Protein AF-A0A0S6WVY6-F1 (afdb_monomer_lite)

pLDDT: mean 77.64, std 22.31, range [25.3, 97.0]

Radius of gyration: 33.64 Å; chains: 1; bounding box: 59×68×120 Å

Sequence (216 aa):
MHFLDQAKIYIRSGAGGPGAVSFRREKYIQYGGPDGGNGGKGGDVVFEAVAGLNTLIDFRYTQHFKAKRGGHGMGKNRNGAAADDLVIKVPVGTQVISDEDGETVLLDLVEAGQREVLIEGGMGGRGNASYKTSTNRAPRQHQPGIPYEEMWVWLRLKLLADVGLVGLPNAGKSTFINKLSNAKAKVGAYAFTTCVRSWAWSTTRAASSCWPTSRA

Secondary structure (DSSP, 8-state):
-----EEEEEEEPPPPPPPP--B--BTTBSSPPB-PPPPPPPPPEEEEEETT----THHHH--EEEPPPPPPPBTTTBPPPPPPPEEEEEETTEEEEETTTS--EEEEE-STT-EEEEEPPPPPPPPGGGG--SS-SS----PPPPPPPEEEEEEEE----S------TTSSHHHHHHHH-SS--------------PPP----------------

Foldseek 3Di:
DDADQKAKAKEKWAWWAWWAFDFDDDPPDPGGFTFIAWWAWTAFEKEAAAQVDDGPVVCVVPRYYYTHYTAHTDGNRRYTYHGHHHYHYDHAQKWKAFPPVRPHTQDGRHDHGDMDTSFTTWHIKGYQNVVDDPVRRRGRDIGGTHGMDMGMIMIGHPDPVVDDDDDDVPPCPVVVCVVVDPDPDDDDPDDPPDDDDDD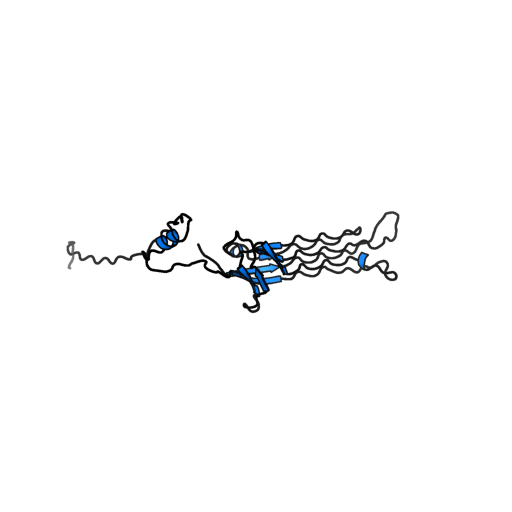DDDDDDDDDDDDDDDDD

Structure (mmCIF, N/CA/C/O backbone):
data_AF-A0A0S6WVY6-F1
#
_entry.id   AF-A0A0S6WVY6-F1
#
loop_
_atom_site.group_PDB
_atom_site.id
_atom_site.type_symbol
_atom_site.label_atom_id
_atom_site.label_alt_id
_atom_site.label_comp_id
_atom_site.label_asym_id
_atom_site.label_entity_id
_atom_site.label_seq_id
_atom_site.pdbx_PDB_ins_code
_atom_site.Cartn_x
_atom_site.Cartn_y
_atom_site.Cartn_z
_atom_site.occupancy
_atom_site.B_iso_or_equiv
_atom_site.auth_seq_id
_atom_site.auth_comp_id
_atom_site.auth_asym_id
_atom_site.auth_atom_id
_atom_site.pdbx_PDB_model_num
ATOM 1 N N . MET A 1 1 ? -15.313 -11.114 27.711 1.00 39.50 1 MET A N 1
ATOM 2 C CA . MET A 1 1 ? -15.145 -10.097 26.653 1.00 39.50 1 MET A CA 1
ATOM 3 C C . MET A 1 1 ? -13.987 -9.205 27.073 1.00 39.50 1 MET A C 1
ATOM 5 O O . MET A 1 1 ? -14.111 -8.544 28.094 1.00 39.50 1 MET A O 1
ATOM 9 N N . HIS A 1 2 ? -12.837 -9.271 26.404 1.00 42.00 2 HIS A N 1
ATOM 10 C CA . HIS A 1 2 ? -11.760 -8.300 26.625 1.00 42.00 2 HIS A CA 1
ATOM 11 C C . HIS A 1 2 ? -11.963 -7.174 25.615 1.00 42.00 2 HIS A C 1
ATOM 13 O O . HIS A 1 2 ? -11.761 -7.384 24.423 1.00 42.00 2 HIS A O 1
ATOM 19 N N . PHE A 1 3 ? -12.440 -6.025 26.094 1.00 53.59 3 PHE A N 1
ATOM 20 C CA . PHE A 1 3 ? -12.350 -4.773 25.352 1.00 53.59 3 PHE A CA 1
ATOM 21 C C . PHE A 1 3 ? -10.867 -4.410 25.318 1.00 53.59 3 PHE A C 1
ATOM 23 O O . PHE A 1 3 ? -10.231 -4.297 26.367 1.00 53.59 3 PHE A O 1
ATOM 30 N N . LEU A 1 4 ? -10.296 -4.407 24.118 1.00 61.16 4 LEU A N 1
ATOM 31 C CA . LEU A 1 4 ? -8.916 -4.017 23.897 1.00 61.16 4 LEU A CA 1
ATOM 32 C C . LEU A 1 4 ? -8.958 -2.757 23.046 1.00 61.16 4 LEU A C 1
ATOM 34 O O . LEU A 1 4 ? -9.352 -2.796 21.879 1.00 61.16 4 LEU A O 1
ATOM 38 N N . ASP A 1 5 ? -8.573 -1.655 23.669 1.00 71.75 5 ASP A N 1
ATOM 39 C CA . ASP A 1 5 ? -8.777 -0.314 23.117 1.00 71.75 5 ASP A CA 1
ATOM 40 C C . ASP A 1 5 ? -7.514 0.193 22.420 1.00 71.75 5 ASP A C 1
ATOM 42 O O . ASP A 1 5 ? -7.520 1.239 21.772 1.00 71.75 5 ASP A O 1
ATOM 46 N N . GLN A 1 6 ? -6.423 -0.565 22.565 1.00 82.44 6 GLN A N 1
ATOM 47 C CA . GLN A 1 6 ? -5.113 -0.282 22.009 1.00 82.44 6 GLN A CA 1
ATOM 48 C C . GLN A 1 6 ? -4.539 -1.529 21.342 1.00 82.44 6 GLN A C 1
ATOM 50 O O . GLN A 1 6 ? -4.524 -2.611 21.934 1.00 82.44 6 GLN A O 1
ATOM 55 N N . ALA A 1 7 ? -4.037 -1.370 20.121 1.00 86.69 7 ALA A N 1
ATOM 56 C CA . ALA A 1 7 ? -3.356 -2.425 19.386 1.00 86.69 7 ALA A CA 1
ATOM 57 C C . ALA A 1 7 ? -2.140 -1.859 18.651 1.00 86.69 7 ALA A C 1
ATOM 59 O O . ALA A 1 7 ? -2.241 -0.844 17.968 1.00 86.69 7 ALA A O 1
ATOM 60 N N . LYS A 1 8 ? -0.998 -2.538 18.768 1.00 89.81 8 LYS A N 1
ATOM 61 C CA . LYS A 1 8 ? 0.204 -2.230 17.992 1.00 89.81 8 LYS A CA 1
ATOM 62 C C . LYS A 1 8 ? 0.219 -3.082 16.730 1.00 89.81 8 LYS A C 1
ATOM 64 O O . LYS A 1 8 ? 0.097 -4.306 16.819 1.00 89.81 8 LYS A O 1
ATOM 69 N N . ILE A 1 9 ? 0.390 -2.441 15.580 1.00 93.06 9 ILE A N 1
ATOM 70 C CA . ILE A 1 9 ? 0.469 -3.110 14.283 1.00 93.06 9 ILE A CA 1
ATOM 71 C C . ILE A 1 9 ? 1.693 -2.638 13.507 1.00 93.06 9 ILE A C 1
ATOM 73 O O . ILE A 1 9 ? 2.140 -1.499 13.628 1.00 93.06 9 ILE A O 1
ATOM 77 N N . TYR A 1 10 ? 2.235 -3.543 12.707 1.00 94.38 10 TYR A N 1
ATOM 78 C CA . TYR A 1 10 ? 3.283 -3.265 11.746 1.00 94.38 10 TYR A CA 1
ATOM 79 C C . TYR A 1 10 ? 2.663 -3.125 10.364 1.00 94.38 10 TYR A C 1
ATOM 81 O O . TYR A 1 10 ? 1.923 -4.005 9.906 1.00 94.38 10 TYR A O 1
ATOM 89 N N . ILE A 1 11 ? 2.999 -2.030 9.699 1.00 95.12 11 ILE A N 1
ATOM 90 C CA . ILE A 1 11 ? 2.465 -1.676 8.395 1.00 95.12 11 ILE A CA 1
ATOM 91 C C . ILE A 1 11 ? 3.614 -1.498 7.422 1.00 95.12 11 ILE A C 1
ATOM 93 O O . ILE A 1 11 ? 4.646 -0.913 7.748 1.00 95.12 11 ILE A O 1
ATOM 97 N N . ARG A 1 12 ? 3.413 -1.991 6.204 1.00 95.94 12 ARG A N 1
ATOM 98 C CA . ARG A 1 12 ? 4.357 -1.834 5.109 1.00 95.94 12 ARG A CA 1
ATOM 99 C C . ARG A 1 12 ? 3.637 -1.596 3.791 1.00 95.94 12 ARG A C 1
ATOM 101 O O . ARG A 1 12 ? 2.770 -2.392 3.414 1.00 95.94 12 ARG A O 1
ATOM 108 N N . SER A 1 13 ? 4.042 -0.550 3.076 1.00 96.38 13 SER A N 1
ATOM 109 C CA . SER A 1 13 ? 3.530 -0.252 1.741 1.00 96.38 13 SER A CA 1
ATOM 110 C C . SER A 1 13 ? 4.110 -1.186 0.676 1.00 96.38 13 SER A C 1
ATOM 112 O O . SER A 1 13 ? 5.015 -1.998 0.910 1.00 96.38 13 SER A O 1
ATOM 114 N N . GLY A 1 14 ? 3.535 -1.136 -0.521 1.00 96.38 14 GLY A N 1
ATOM 115 C CA . GLY A 1 14 ? 4.026 -1.888 -1.658 1.00 96.38 14 GLY A CA 1
ATOM 116 C C . GLY A 1 14 ? 5.300 -1.259 -2.203 1.00 96.38 14 GLY A C 1
ATOM 117 O O . GLY A 1 14 ? 5.364 -0.053 -2.402 1.00 96.38 14 GLY A O 1
ATOM 118 N N . ALA A 1 15 ? 6.309 -2.067 -2.528 1.00 96.75 15 ALA A N 1
ATOM 119 C CA . ALA A 1 15 ? 7.457 -1.555 -3.277 1.00 96.75 15 ALA A CA 1
ATOM 120 C C . ALA A 1 15 ? 7.067 -1.292 -4.739 1.00 96.75 15 ALA A C 1
ATOM 122 O O . ALA A 1 15 ? 6.274 -2.040 -5.326 1.00 96.75 15 ALA A O 1
ATOM 123 N N . GLY A 1 16 ? 7.710 -0.306 -5.357 1.00 96.25 16 GLY A N 1
ATOM 124 C CA . GLY A 1 16 ? 7.617 -0.090 -6.792 1.00 96.25 16 GLY A CA 1
ATOM 125 C C . GLY A 1 16 ? 8.192 -1.266 -7.586 1.00 96.25 16 GLY A C 1
ATOM 126 O O . GLY A 1 16 ? 9.196 -1.897 -7.217 1.00 96.25 16 GLY A O 1
ATOM 127 N N . GLY A 1 17 ? 7.560 -1.578 -8.713 1.00 96.19 17 GLY A N 1
ATOM 128 C CA . GLY A 1 17 ? 8.117 -2.504 -9.690 1.00 96.19 17 GLY A CA 1
ATOM 129 C C . GLY A 1 17 ? 9.355 -1.900 -10.364 1.00 96.19 17 GLY A C 1
ATOM 130 O O . GLY A 1 17 ? 9.369 -0.700 -10.632 1.00 96.19 17 GLY A O 1
ATOM 131 N N . PRO A 1 18 ? 10.410 -2.675 -10.660 1.00 96.25 18 PRO A N 1
ATOM 132 C CA . PRO A 1 18 ? 11.555 -2.166 -11.408 1.00 96.25 18 PRO A CA 1
ATOM 133 C C . PRO A 1 18 ? 11.195 -1.968 -12.886 1.00 96.25 18 PRO A C 1
ATOM 135 O O . PRO A 1 18 ? 10.410 -2.738 -13.449 1.00 96.25 18 PRO A O 1
ATOM 138 N N . GLY A 1 19 ? 11.793 -0.959 -13.523 1.00 94.94 19 GLY A N 1
ATOM 139 C CA . GLY A 1 19 ? 11.756 -0.827 -14.978 1.00 94.94 19 GLY A CA 1
ATOM 140 C C . GLY A 1 19 ? 12.587 -1.917 -15.656 1.00 94.94 19 GLY A C 1
ATOM 141 O O . GLY A 1 19 ? 13.569 -2.398 -15.091 1.00 94.94 19 GLY A O 1
ATOM 142 N N . ALA A 1 20 ? 12.214 -2.311 -16.873 1.00 95.38 20 ALA A N 1
ATOM 143 C CA . ALA A 1 20 ? 12.978 -3.293 -17.639 1.00 95.38 20 ALA A CA 1
ATOM 144 C C . ALA A 1 20 ? 13.995 -2.636 -18.574 1.00 95.38 20 ALA A C 1
ATOM 146 O O . ALA A 1 20 ? 13.755 -1.569 -19.142 1.00 95.38 20 ALA A O 1
ATOM 147 N N . VAL A 1 21 ? 15.105 -3.337 -18.803 1.00 95.00 21 VAL A N 1
ATOM 148 C CA . VAL A 1 21 ? 15.996 -3.086 -19.938 1.00 95.00 21 VAL A CA 1
ATOM 149 C C . VAL A 1 21 ? 15.693 -4.136 -20.995 1.00 95.00 21 VAL A C 1
ATOM 151 O O . VAL A 1 21 ? 15.970 -5.318 -20.800 1.00 95.00 21 VAL A O 1
ATOM 154 N N . SER A 1 22 ? 15.110 -3.716 -22.115 1.00 92.94 22 SER A N 1
ATOM 155 C CA . SER A 1 22 ? 14.846 -4.612 -23.240 1.00 92.94 22 SER A CA 1
ATOM 156 C C . SER A 1 22 ? 15.103 -3.924 -24.576 1.00 92.94 22 SER A C 1
ATOM 158 O O . SER A 1 22 ? 15.092 -2.692 -24.669 1.00 92.94 22 SER A O 1
ATOM 160 N N . PHE A 1 23 ? 15.398 -4.732 -25.590 1.00 93.06 23 PHE A N 1
ATOM 161 C CA . PHE A 1 23 ? 15.579 -4.277 -26.964 1.00 93.06 23 PHE A CA 1
ATOM 162 C C . PHE A 1 23 ? 14.759 -5.156 -27.898 1.00 93.06 23 PHE A C 1
ATOM 164 O O . PHE A 1 23 ? 14.754 -6.385 -27.756 1.00 93.06 23 PHE A O 1
ATOM 171 N N . ARG A 1 24 ? 14.144 -4.535 -28.908 1.00 91.69 24 ARG A N 1
ATOM 172 C CA . ARG A 1 24 ? 13.373 -5.257 -29.922 1.00 91.69 24 ARG A CA 1
ATOM 173 C C . ARG A 1 24 ? 14.299 -6.187 -30.702 1.00 91.69 24 ARG A C 1
ATOM 175 O O . ARG A 1 24 ? 15.341 -5.766 -31.199 1.00 91.69 24 ARG A O 1
ATOM 182 N N . ARG A 1 25 ? 13.912 -7.457 -30.821 1.00 89.50 25 ARG A N 1
ATOM 183 C CA . ARG A 1 25 ? 14.628 -8.471 -31.607 1.00 89.50 25 ARG A CA 1
ATOM 184 C C . ARG A 1 25 ? 13.666 -9.077 -32.617 1.00 89.50 25 ARG A C 1
ATOM 186 O O . ARG A 1 25 ? 12.734 -9.778 -32.236 1.00 89.50 25 ARG A O 1
ATOM 193 N N . GLU A 1 26 ? 13.894 -8.793 -33.893 1.00 91.62 26 GLU A N 1
ATOM 194 C CA . GLU A 1 26 ? 13.091 -9.287 -35.014 1.00 91.62 26 GLU A CA 1
ATOM 195 C C . GLU A 1 26 ? 14.037 -9.889 -36.064 1.00 91.62 26 GLU A C 1
ATOM 197 O O . GLU A 1 26 ? 15.142 -9.389 -36.258 1.00 91.62 26 GLU A O 1
ATOM 202 N N . LYS A 1 27 ? 13.626 -10.970 -36.744 1.00 88.06 27 LYS A N 1
ATOM 203 C CA . LYS A 1 27 ? 14.503 -11.769 -37.628 1.00 88.06 27 LYS A CA 1
ATOM 204 C C . LYS A 1 27 ? 15.186 -10.950 -38.737 1.00 88.06 27 LYS A C 1
ATOM 206 O O . LYS A 1 27 ? 16.293 -11.290 -39.139 1.00 88.06 27 LYS A O 1
ATOM 211 N N . TYR A 1 28 ? 14.540 -9.885 -39.211 1.00 90.44 28 TYR A N 1
ATOM 212 C CA . TYR A 1 28 ? 15.027 -9.032 -40.303 1.00 90.44 28 TYR A CA 1
ATOM 213 C C . TYR A 1 28 ? 15.572 -7.672 -39.832 1.00 90.44 28 TYR A C 1
ATOM 215 O O . TYR A 1 28 ? 15.896 -6.827 -40.660 1.00 90.44 28 TYR A O 1
ATOM 223 N N . ILE A 1 29 ? 15.685 -7.443 -38.518 1.00 85.25 29 ILE A N 1
ATOM 224 C CA . ILE A 1 29 ? 16.167 -6.180 -37.943 1.00 85.25 29 ILE A CA 1
ATOM 225 C C . ILE A 1 29 ? 17.402 -6.466 -37.086 1.00 85.25 29 ILE A C 1
ATOM 227 O O . ILE A 1 29 ? 17.295 -7.058 -36.015 1.00 85.25 29 ILE A O 1
ATOM 231 N N . GLN A 1 30 ? 18.575 -6.011 -37.542 1.00 80.44 30 GLN A N 1
ATOM 232 C CA . GLN A 1 30 ? 19.846 -6.231 -36.835 1.00 80.44 30 GLN A CA 1
ATOM 233 C C . GLN A 1 30 ? 19.916 -5.499 -35.483 1.00 80.44 30 GLN A C 1
ATOM 235 O O . GLN A 1 30 ? 20.379 -6.076 -34.502 1.00 80.44 30 GLN A O 1
ATOM 240 N N . TYR A 1 31 ? 19.424 -4.254 -35.408 1.00 84.44 31 TYR A N 1
ATOM 241 C CA . TYR A 1 31 ? 19.415 -3.448 -34.180 1.00 84.44 31 TYR A CA 1
ATOM 242 C C . TYR A 1 31 ? 18.038 -2.830 -33.943 1.00 84.44 31 TYR A C 1
ATOM 244 O O . TYR A 1 31 ? 17.703 -1.782 -34.495 1.00 84.44 31 TYR A O 1
ATOM 252 N N . GLY A 1 32 ? 17.223 -3.486 -33.121 1.00 85.50 32 GLY A N 1
ATOM 253 C CA . GLY A 1 32 ? 15.950 -2.924 -32.691 1.00 85.50 32 GLY A CA 1
ATOM 254 C C . GLY A 1 32 ? 16.125 -1.841 -31.627 1.00 85.50 32 GLY A C 1
ATOM 255 O O . GLY A 1 32 ? 17.071 -1.849 -30.837 1.00 85.50 32 GLY A O 1
ATOM 256 N N . GLY A 1 33 ? 15.190 -0.891 -31.609 1.00 91.06 33 GLY A N 1
ATOM 257 C CA . GLY A 1 33 ? 15.146 0.147 -30.580 1.00 91.06 33 GLY A CA 1
ATOM 258 C C . GLY A 1 33 ? 14.865 -0.414 -29.176 1.00 91.06 33 GLY A C 1
ATOM 259 O O . GLY A 1 33 ? 14.446 -1.569 -29.044 1.00 91.06 33 GLY A O 1
ATOM 260 N N . PRO A 1 34 ? 15.070 0.398 -28.125 1.00 93.06 34 PRO A N 1
ATOM 261 C CA . PRO A 1 34 ? 14.724 0.018 -26.758 1.00 93.06 34 PRO A CA 1
ATOM 262 C C . PRO A 1 34 ? 13.210 -0.196 -26.623 1.00 93.06 34 PRO A C 1
ATOM 264 O O . PRO A 1 34 ? 12.422 0.590 -27.153 1.00 93.06 34 PRO A O 1
ATOM 267 N N . ASP A 1 35 ? 12.812 -1.252 -25.917 1.00 93.88 35 ASP A N 1
ATOM 268 C CA . ASP A 1 35 ? 11.410 -1.606 -25.660 1.00 93.88 35 ASP A CA 1
ATOM 269 C C . ASP A 1 35 ? 11.155 -2.129 -24.238 1.00 93.88 35 ASP A C 1
ATOM 271 O O . ASP A 1 35 ? 10.221 -2.895 -24.004 1.00 93.88 35 ASP A O 1
ATOM 275 N N . GLY A 1 36 ? 11.983 -1.753 -23.267 1.00 94.81 36 GLY A N 1
ATOM 276 C CA . GLY A 1 36 ? 11.718 -2.046 -21.863 1.00 94.81 36 GLY A CA 1
ATOM 277 C C . GLY A 1 36 ? 10.646 -1.120 -21.297 1.00 94.81 36 GLY A C 1
ATOM 278 O O . GLY A 1 36 ? 10.808 0.102 -21.294 1.00 94.81 36 GLY A O 1
ATOM 279 N N . GLY A 1 37 ? 9.557 -1.712 -20.806 1.00 95.19 37 GLY A N 1
ATOM 280 C CA . GLY A 1 37 ? 8.479 -0.996 -20.132 1.00 95.19 37 GLY A CA 1
ATOM 281 C C . GLY A 1 37 ? 8.834 -0.542 -18.714 1.00 95.19 37 GLY A C 1
ATOM 282 O O . GLY A 1 37 ? 9.821 -0.978 -18.111 1.00 95.19 37 GLY A O 1
ATOM 283 N N . ASN A 1 38 ? 7.997 0.343 -18.177 1.00 96.56 38 ASN A N 1
ATOM 284 C CA . ASN A 1 38 ? 8.106 0.868 -16.816 1.00 96.56 38 ASN A CA 1
ATOM 285 C C . ASN A 1 38 ? 7.535 -0.129 -15.795 1.00 96.56 38 ASN A C 1
ATOM 287 O O . ASN A 1 38 ? 6.666 -0.933 -16.127 1.00 96.56 38 ASN A O 1
ATOM 291 N N . GLY A 1 39 ? 8.005 -0.080 -14.553 1.00 96.50 39 GLY A N 1
ATOM 292 C CA . GLY A 1 39 ? 7.411 -0.825 -13.448 1.00 96.50 39 GLY A CA 1
ATOM 293 C C . GLY A 1 39 ? 6.117 -0.180 -12.946 1.00 96.50 39 GLY A C 1
ATOM 294 O O . GLY A 1 39 ? 5.897 1.016 -13.128 1.00 96.50 39 GLY A O 1
ATOM 295 N N . GLY A 1 40 ? 5.259 -0.982 -12.320 1.00 96.38 40 GLY A N 1
ATOM 296 C CA . GLY A 1 40 ? 4.013 -0.523 -11.707 1.00 96.38 40 GLY A CA 1
ATOM 297 C C . GLY A 1 40 ? 4.221 0.075 -10.314 1.00 96.38 40 GLY A C 1
ATOM 298 O O . GLY A 1 40 ? 5.218 -0.218 -9.647 1.00 96.38 40 GLY A O 1
ATOM 299 N N . LYS A 1 41 ? 3.264 0.898 -9.868 1.00 96.88 41 LYS A N 1
ATOM 300 C CA . LYS A 1 41 ? 3.217 1.436 -8.499 1.00 96.88 41 LYS A CA 1
ATOM 301 C C . LYS A 1 41 ? 2.968 0.302 -7.492 1.00 96.88 41 LYS A C 1
ATOM 303 O O . LYS A 1 41 ? 2.227 -0.637 -7.796 1.00 96.88 41 LYS A O 1
ATOM 308 N N . GLY A 1 42 ? 3.611 0.371 -6.329 1.00 96.50 42 GLY A N 1
ATOM 309 C CA . GLY A 1 42 ? 3.246 -0.449 -5.174 1.00 96.50 42 GLY A CA 1
ATOM 310 C C . GLY A 1 42 ? 1.893 -0.038 -4.591 1.00 96.50 42 GLY A C 1
ATOM 311 O O . GLY A 1 42 ? 1.455 1.085 -4.811 1.00 96.50 42 GLY A O 1
ATOM 312 N N . GLY A 1 43 ? 1.232 -0.953 -3.881 1.00 96.88 43 GLY A N 1
ATOM 313 C CA . GLY A 1 43 ? -0.049 -0.665 -3.238 1.00 96.88 43 GLY A CA 1
ATOM 314 C C . GLY A 1 43 ? 0.129 0.270 -2.047 1.00 96.88 43 GLY A C 1
ATOM 315 O O . GLY A 1 43 ? 1.086 0.121 -1.276 1.00 96.88 43 GLY A O 1
ATOM 316 N N . ASP A 1 44 ? -0.796 1.209 -1.899 1.00 97.00 44 ASP A N 1
ATOM 317 C CA . ASP A 1 44 ? -0.849 2.118 -0.759 1.00 97.00 44 ASP A CA 1
ATOM 318 C C . ASP A 1 44 ? -1.396 1.385 0.474 1.00 97.00 44 ASP A C 1
ATOM 320 O O . ASP A 1 44 ? -2.066 0.351 0.358 1.00 97.00 44 ASP A O 1
ATOM 324 N N . VAL A 1 45 ? -1.121 1.907 1.672 1.00 96.19 45 VAL A N 1
ATOM 325 C CA . VAL A 1 45 ? -1.825 1.469 2.883 1.00 96.19 45 VAL A CA 1
ATOM 326 C C . VAL A 1 45 ? -2.854 2.510 3.272 1.00 96.19 45 VAL A C 1
ATOM 328 O O . VAL A 1 45 ? -2.517 3.638 3.635 1.00 96.19 45 VAL A O 1
ATOM 331 N N . VAL A 1 46 ? -4.113 2.092 3.219 1.00 95.31 46 VAL A N 1
ATOM 332 C CA . VAL A 1 46 ? -5.280 2.939 3.434 1.00 95.31 46 VAL A CA 1
ATOM 333 C C . VAL A 1 46 ? -6.017 2.457 4.666 1.00 95.31 46 VAL A C 1
ATOM 335 O O . VAL A 1 46 ? -6.292 1.267 4.801 1.00 95.31 46 VAL A O 1
ATOM 338 N N . PHE A 1 47 ? -6.386 3.376 5.543 1.00 94.62 47 PHE A N 1
ATOM 339 C CA . PHE A 1 47 ? -7.315 3.094 6.623 1.00 94.62 47 PHE A CA 1
ATOM 340 C C . PHE A 1 47 ? -8.728 3.478 6.219 1.00 94.62 47 PHE A C 1
ATOM 342 O O . PHE A 1 47 ? -8.938 4.531 5.627 1.00 94.62 47 PHE A O 1
ATOM 349 N N . GLU A 1 48 ? -9.692 2.623 6.547 1.00 94.31 48 GLU A N 1
ATOM 350 C CA . GLU A 1 48 ? -11.113 2.869 6.316 1.00 94.31 48 GLU A CA 1
ATOM 351 C C . GLU A 1 48 ? -11.891 2.714 7.624 1.00 94.31 48 GLU A C 1
ATOM 353 O O . GLU A 1 48 ? -11.865 1.647 8.244 1.00 94.31 48 GLU A O 1
ATOM 358 N N . ALA A 1 49 ? -12.606 3.762 8.032 1.00 92.06 49 ALA A N 1
ATOM 359 C CA . ALA A 1 49 ? -13.468 3.718 9.208 1.00 92.06 49 ALA A CA 1
ATOM 360 C C . ALA A 1 49 ? -14.801 3.024 8.885 1.00 92.06 49 ALA A C 1
ATOM 362 O O . ALA A 1 49 ? -15.530 3.430 7.982 1.00 92.06 49 ALA A O 1
ATOM 363 N N . VAL A 1 50 ? -15.162 1.988 9.644 1.00 89.50 50 VAL A N 1
ATOM 364 C CA . VAL A 1 50 ? -16.376 1.186 9.433 1.00 89.50 50 VAL A CA 1
ATOM 365 C C . VAL A 1 50 ? -17.209 1.150 10.713 1.00 89.50 50 VAL A C 1
ATOM 367 O O . VAL A 1 50 ? -16.757 0.671 11.749 1.00 89.50 50 VAL A O 1
ATOM 370 N N . ALA A 1 51 ? -18.469 1.585 10.629 1.00 80.50 51 ALA A N 1
ATOM 371 C CA . ALA A 1 51 ? -19.390 1.672 11.773 1.00 80.50 51 ALA A CA 1
ATOM 372 C C . ALA A 1 51 ? -19.823 0.313 12.369 1.00 80.50 51 ALA A C 1
ATOM 374 O O . ALA A 1 51 ? -20.434 0.268 13.430 1.00 80.50 51 ALA A O 1
ATOM 375 N N . GLY A 1 52 ? -19.539 -0.803 11.689 1.00 76.94 52 GLY A N 1
ATOM 376 C CA . GLY A 1 52 ? -19.871 -2.155 12.158 1.00 76.94 52 GLY A CA 1
ATOM 377 C C . GLY A 1 52 ? -18.820 -2.797 13.071 1.00 76.94 52 GLY A C 1
ATOM 378 O O . GLY A 1 52 ? -19.061 -3.885 13.593 1.00 76.94 52 GLY A O 1
ATOM 379 N N . LEU A 1 53 ? -17.656 -2.164 13.242 1.00 78.44 53 LEU A N 1
ATOM 380 C CA . LEU A 1 53 ? -16.561 -2.669 14.067 1.00 78.44 53 LEU A CA 1
ATOM 381 C C . LEU A 1 53 ? -16.513 -1.882 15.377 1.00 78.44 53 LEU A C 1
ATOM 383 O O . LEU A 1 53 ? -16.373 -0.668 15.352 1.00 78.44 53 LEU A O 1
ATOM 387 N N . ASN A 1 54 ? -16.595 -2.581 16.511 1.00 74.50 54 ASN A N 1
ATOM 388 C CA . ASN A 1 54 ? -16.616 -1.963 17.847 1.00 74.50 54 ASN A CA 1
ATOM 389 C C . ASN A 1 54 ? -15.364 -2.270 18.684 1.00 74.50 54 ASN A C 1
ATOM 391 O O . ASN A 1 54 ? -15.212 -1.752 19.785 1.00 74.50 54 ASN A O 1
ATOM 395 N N . THR A 1 55 ? -14.487 -3.156 18.208 1.00 73.69 55 THR A N 1
ATOM 396 C CA . THR A 1 55 ? -13.309 -3.618 18.956 1.00 73.69 55 THR A CA 1
ATOM 397 C C . THR A 1 55 ? -12.111 -3.771 18.033 1.00 73.69 55 THR A C 1
ATOM 399 O O . THR A 1 55 ? -12.268 -4.262 16.919 1.00 73.69 55 THR A O 1
ATOM 402 N N . LEU A 1 56 ? -10.907 -3.471 18.527 1.00 78.69 56 LEU A N 1
ATOM 403 C CA . LEU A 1 56 ? -9.640 -3.682 17.807 1.00 78.69 56 LEU A CA 1
ATOM 404 C C . LEU A 1 56 ? -9.084 -5.110 17.974 1.00 78.69 56 LEU A C 1
ATOM 406 O O . LEU A 1 56 ? -7.885 -5.345 17.842 1.00 78.69 56 LEU A O 1
ATOM 410 N N . ILE A 1 57 ? -9.941 -6.082 18.295 1.00 78.31 57 ILE A N 1
ATOM 411 C CA . ILE A 1 57 ? -9.501 -7.430 18.670 1.00 78.31 57 ILE A CA 1
ATOM 412 C C . ILE A 1 57 ? -8.847 -8.176 17.497 1.00 78.31 57 ILE A C 1
ATOM 414 O O . ILE A 1 57 ? -7.919 -8.954 17.713 1.00 78.31 57 ILE A O 1
ATOM 418 N N . ASP A 1 58 ? -9.264 -7.886 16.263 1.00 78.31 58 ASP A N 1
ATOM 419 C CA . ASP A 1 58 ? -8.749 -8.526 15.046 1.00 78.31 58 ASP A CA 1
ATOM 420 C C . ASP A 1 58 ? -7.258 -8.220 14.828 1.00 78.31 58 ASP A C 1
ATOM 422 O O . ASP A 1 58 ? -6.470 -9.093 14.456 1.00 78.31 58 ASP A O 1
ATOM 426 N N . PHE A 1 59 ? -6.831 -7.009 15.197 1.00 83.44 59 PHE A N 1
ATOM 427 C CA . PHE A 1 59 ? -5.440 -6.555 15.116 1.00 83.44 59 PHE A CA 1
ATOM 428 C C . PHE A 1 59 ? -4.503 -7.260 16.099 1.00 83.44 59 PHE A C 1
ATOM 430 O O . PHE A 1 59 ? -3.284 -7.229 15.936 1.00 83.44 59 PHE A O 1
ATOM 437 N N . ARG A 1 60 ? -5.053 -7.942 17.109 1.00 76.81 60 ARG A N 1
ATOM 438 C CA . ARG A 1 60 ? -4.262 -8.779 18.015 1.00 76.81 60 ARG A CA 1
ATOM 439 C C . ARG A 1 60 ? -3.807 -10.069 17.340 1.00 76.81 60 ARG A C 1
ATOM 441 O O . ARG A 1 60 ? -2.714 -10.547 17.632 1.00 76.81 60 ARG A O 1
ATOM 448 N N . TYR A 1 61 ? -4.644 -10.641 16.477 1.00 79.88 61 TYR A N 1
ATOM 449 C CA . TYR A 1 61 ? -4.342 -11.894 15.785 1.00 79.88 61 TYR A CA 1
ATOM 450 C C . TYR A 1 61 ? -3.476 -11.653 14.550 1.00 79.88 61 TYR A C 1
ATOM 452 O O . TYR A 1 61 ? -2.528 -12.397 14.305 1.00 79.88 61 TYR A O 1
ATOM 460 N N . THR A 1 62 ? -3.761 -10.590 13.798 1.00 85.69 62 THR A N 1
ATOM 461 C CA . THR A 1 62 ? -2.963 -10.184 12.639 1.00 85.69 62 THR A CA 1
ATOM 462 C C . THR A 1 62 ? -2.257 -8.869 12.927 1.00 85.69 62 THR A C 1
ATOM 464 O O . THR A 1 62 ? -2.850 -7.803 12.810 1.00 85.69 62 THR A O 1
ATOM 467 N N . GLN A 1 63 ? -0.977 -8.954 13.289 1.00 88.19 63 GLN A N 1
ATOM 468 C CA . GLN A 1 63 ? -0.157 -7.783 13.617 1.00 88.19 63 GLN A CA 1
ATOM 469 C C . GLN A 1 63 ? 0.600 -7.205 12.413 1.00 88.19 63 GLN A C 1
ATOM 471 O O . GLN A 1 63 ? 1.080 -6.083 12.494 1.00 88.19 63 GLN A O 1
ATOM 476 N N . HIS A 1 64 ? 0.739 -7.953 11.313 1.00 93.31 64 HIS A N 1
ATOM 477 C CA . HIS A 1 64 ? 1.552 -7.551 10.161 1.00 93.31 64 HIS A CA 1
ATOM 478 C C . HIS A 1 64 ? 0.684 -7.335 8.923 1.00 93.31 64 HIS A C 1
ATOM 480 O O . HIS A 1 64 ? 0.121 -8.285 8.379 1.00 93.31 64 HIS A O 1
ATOM 486 N N . PHE A 1 65 ? 0.657 -6.099 8.440 1.00 94.69 65 PHE A N 1
ATOM 487 C CA . PHE A 1 65 ? -0.080 -5.669 7.259 1.00 94.69 65 PHE A CA 1
ATOM 488 C C . PHE A 1 65 ? 0.914 -5.244 6.181 1.00 94.69 65 PHE A C 1
ATOM 490 O O . PHE A 1 65 ? 1.689 -4.310 6.368 1.00 94.69 65 PHE A O 1
ATOM 497 N N . LYS A 1 66 ? 0.938 -5.970 5.060 1.00 95.31 66 LYS A N 1
ATOM 498 C CA . LYS A 1 66 ? 1.883 -5.735 3.960 1.00 95.31 66 LYS A CA 1
ATOM 499 C C . LYS A 1 66 ? 1.115 -5.566 2.657 1.00 95.31 66 LYS A C 1
ATOM 501 O O . LYS A 1 66 ? 0.449 -6.506 2.220 1.00 95.31 66 LYS A O 1
ATOM 506 N N . ALA A 1 67 ? 1.207 -4.390 2.048 1.00 96.06 67 ALA A N 1
ATOM 507 C CA . ALA A 1 67 ? 0.606 -4.135 0.746 1.00 96.06 67 ALA A CA 1
ATOM 508 C C . ALA A 1 67 ? 1.379 -4.853 -0.370 1.00 96.06 67 ALA A C 1
ATOM 510 O O . ALA A 1 67 ? 2.553 -5.223 -0.234 1.00 96.06 67 ALA A O 1
ATOM 511 N N . LYS A 1 68 ? 0.698 -5.099 -1.493 1.00 96.00 68 LYS A N 1
ATOM 512 C CA . LYS A 1 68 ? 1.284 -5.830 -2.619 1.00 96.00 68 LYS A CA 1
ATOM 513 C C . LYS A 1 68 ? 2.328 -4.969 -3.336 1.00 96.00 68 LYS A C 1
ATOM 515 O O . LYS A 1 68 ? 2.193 -3.756 -3.470 1.00 96.00 68 LYS A O 1
ATOM 520 N N . ARG A 1 69 ? 3.376 -5.616 -3.845 1.00 96.19 69 ARG A N 1
ATOM 521 C CA . ARG A 1 69 ? 4.396 -4.970 -4.683 1.00 96.19 69 ARG A CA 1
ATOM 522 C C . ARG A 1 69 ? 3.867 -4.741 -6.101 1.00 96.19 69 ARG A C 1
ATOM 524 O O . ARG A 1 69 ? 3.223 -5.632 -6.653 1.00 96.19 69 ARG A O 1
ATOM 531 N N . GLY A 1 70 ? 4.227 -3.611 -6.709 1.00 95.69 70 GLY A N 1
ATOM 532 C CA . GLY A 1 70 ? 3.974 -3.339 -8.123 1.00 95.69 70 GLY A CA 1
ATOM 533 C C . GLY A 1 70 ? 4.682 -4.328 -9.060 1.00 95.69 70 GLY A C 1
ATOM 534 O O . GLY A 1 70 ? 5.768 -4.842 -8.766 1.00 95.69 70 GLY A O 1
ATOM 535 N N . GLY A 1 71 ? 4.067 -4.600 -10.211 1.00 96.06 71 GLY A N 1
ATOM 536 C CA . GLY A 1 71 ? 4.615 -5.493 -11.232 1.00 96.06 71 GLY A CA 1
ATOM 537 C C . GLY A 1 71 ? 5.875 -4.926 -11.892 1.00 96.06 71 GLY A C 1
ATOM 538 O O . GLY A 1 71 ? 6.008 -3.718 -12.075 1.00 96.06 71 GLY A O 1
ATOM 539 N N . HIS A 1 72 ? 6.808 -5.793 -12.285 1.00 95.88 72 HIS A N 1
ATOM 540 C CA . HIS A 1 72 ? 7.995 -5.383 -13.037 1.00 95.88 72 HIS A CA 1
ATOM 541 C C . HIS A 1 72 ? 7.633 -4.989 -14.476 1.00 95.88 72 HIS A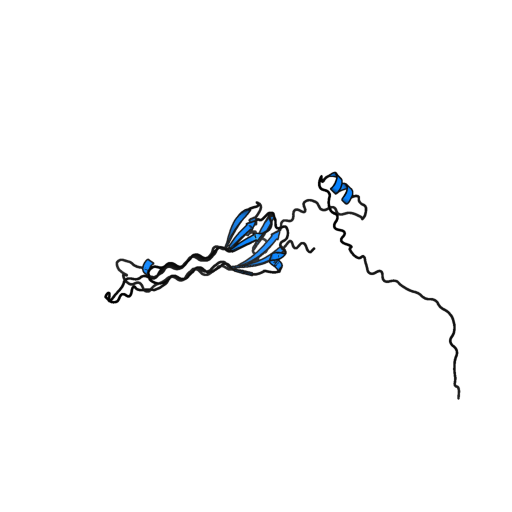 C 1
ATOM 543 O O . HIS A 1 72 ? 6.689 -5.524 -15.062 1.00 95.88 72 HIS A O 1
ATOM 549 N N . GLY A 1 73 ? 8.399 -4.059 -15.049 1.00 94.62 73 GLY A N 1
ATOM 550 C CA . GLY A 1 73 ? 8.336 -3.772 -16.477 1.00 94.62 73 GLY A CA 1
ATOM 551 C C . GLY A 1 73 ? 8.772 -4.988 -17.292 1.00 94.62 73 GLY A C 1
ATOM 552 O O . GLY A 1 73 ? 9.554 -5.818 -16.832 1.00 94.62 73 GLY A O 1
ATOM 553 N N . MET A 1 74 ? 8.279 -5.102 -18.517 1.00 94.94 74 MET A N 1
ATOM 554 C CA . MET A 1 74 ? 8.615 -6.190 -19.434 1.00 94.94 74 MET A CA 1
ATOM 555 C C . MET A 1 74 ? 9.045 -5.633 -20.795 1.00 94.94 74 MET A C 1
ATOM 557 O O . MET A 1 74 ? 8.800 -4.469 -21.118 1.00 94.94 74 MET A O 1
ATOM 561 N N . GLY A 1 75 ? 9.688 -6.474 -21.611 1.00 92.56 75 GLY A N 1
ATOM 562 C CA . GLY A 1 75 ? 9.977 -6.143 -23.010 1.00 92.56 75 GLY A CA 1
ATOM 563 C C . GLY A 1 75 ? 8.703 -5.921 -23.832 1.00 92.56 75 GLY A C 1
ATOM 564 O O . GLY A 1 75 ? 7.588 -6.190 -23.370 1.00 92.56 75 GLY A O 1
ATOM 565 N N . LYS A 1 76 ? 8.861 -5.474 -25.080 1.00 92.56 76 LYS A N 1
ATOM 566 C CA . LYS A 1 76 ? 7.762 -5.079 -25.978 1.00 92.56 76 LYS A CA 1
ATOM 567 C C . LYS A 1 76 ? 6.940 -3.884 -25.470 1.00 92.56 76 LYS A C 1
ATOM 569 O O . LYS A 1 76 ? 5.736 -3.831 -25.698 1.00 92.56 76 LYS A O 1
ATOM 574 N N . ASN A 1 77 ? 7.579 -2.935 -24.783 1.00 91.06 77 ASN A N 1
ATOM 575 C CA . ASN A 1 77 ? 6.971 -1.741 -24.181 1.00 91.06 77 ASN A CA 1
ATOM 576 C C . ASN A 1 77 ? 5.819 -2.059 -23.216 1.00 91.06 77 ASN A C 1
ATOM 578 O O . ASN A 1 77 ? 4.851 -1.308 -23.111 1.00 91.06 77 ASN A O 1
ATOM 582 N N . ARG A 1 78 ? 5.897 -3.195 -22.517 1.00 93.75 78 ARG A N 1
ATOM 583 C CA . ARG A 1 78 ? 4.852 -3.620 -21.585 1.00 93.75 78 ARG A CA 1
ATOM 584 C C . ARG A 1 78 ? 5.155 -3.097 -20.188 1.00 93.75 78 ARG A C 1
ATOM 586 O O . ARG A 1 78 ? 6.122 -3.524 -19.559 1.00 93.75 78 ARG A O 1
ATOM 593 N N . ASN A 1 79 ? 4.310 -2.197 -19.704 1.00 95.75 79 ASN A N 1
ATOM 594 C CA . ASN A 1 79 ? 4.412 -1.683 -18.344 1.00 95.75 79 ASN A CA 1
ATOM 595 C C . ASN A 1 79 ? 3.908 -2.717 -17.325 1.00 95.75 79 ASN A C 1
ATOM 597 O O . ASN A 1 79 ? 3.017 -3.517 -17.624 1.00 95.75 79 ASN A O 1
ATOM 601 N N . GLY A 1 80 ? 4.492 -2.701 -16.130 1.00 94.81 80 GLY A N 1
ATOM 602 C CA . GLY A 1 80 ? 4.053 -3.507 -15.000 1.00 94.81 80 GLY A CA 1
ATOM 603 C C . GLY A 1 80 ? 2.717 -3.018 -14.442 1.00 94.81 80 GLY A C 1
ATOM 604 O O . GLY A 1 80 ? 2.438 -1.819 -14.439 1.00 94.81 80 GLY A O 1
ATOM 605 N N . ALA A 1 81 ? 1.891 -3.948 -13.962 1.00 96.06 81 ALA A N 1
ATOM 606 C CA . ALA A 1 81 ? 0.622 -3.618 -13.321 1.00 96.06 81 ALA A CA 1
ATOM 607 C C . ALA A 1 81 ? 0.850 -2.887 -11.988 1.00 96.06 81 ALA A C 1
ATOM 609 O O . ALA A 1 81 ? 1.769 -3.235 -11.238 1.00 96.06 81 ALA A O 1
ATOM 610 N N . ALA A 1 82 ? 0.005 -1.897 -11.695 1.00 95.88 82 ALA A N 1
ATOM 611 C CA . ALA A 1 82 ? -0.089 -1.338 -10.353 1.00 95.88 82 ALA A CA 1
ATOM 612 C C . ALA A 1 82 ? -0.631 -2.406 -9.394 1.00 95.88 82 ALA A C 1
ATOM 614 O O . ALA A 1 82 ? -1.431 -3.256 -9.789 1.00 95.88 82 ALA A O 1
ATOM 615 N N . ALA A 1 83 ? -0.141 -2.392 -8.163 1.00 95.44 83 ALA A N 1
ATOM 616 C CA . ALA A 1 83 ? -0.627 -3.279 -7.121 1.00 95.44 83 ALA A CA 1
ATOM 617 C C . ALA A 1 83 ? -1.917 -2.747 -6.492 1.00 95.44 83 ALA A C 1
ATOM 619 O O . ALA A 1 83 ? -2.121 -1.539 -6.428 1.00 95.44 83 ALA A O 1
ATOM 620 N N . ASP A 1 84 ? -2.754 -3.667 -6.010 1.00 95.62 84 ASP A N 1
ATOM 621 C CA . ASP A 1 84 ? -3.941 -3.313 -5.234 1.00 95.62 84 ASP A CA 1
ATOM 622 C C . ASP A 1 84 ? -3.535 -2.714 -3.881 1.00 95.62 84 ASP A C 1
ATOM 624 O O . ASP A 1 84 ? -2.618 -3.226 -3.219 1.00 95.62 84 ASP A O 1
ATOM 628 N N . ASP A 1 85 ? -4.261 -1.683 -3.457 1.00 95.44 85 ASP A N 1
ATOM 629 C CA . ASP A 1 85 ? -4.077 -1.048 -2.155 1.00 95.44 85 ASP A CA 1
ATOM 630 C C . ASP A 1 85 ? -4.515 -1.973 -1.016 1.00 95.44 85 ASP A C 1
ATOM 632 O O . ASP A 1 85 ? -5.454 -2.771 -1.133 1.00 95.44 85 ASP A O 1
ATOM 636 N N . LEU A 1 86 ? -3.834 -1.853 0.121 1.00 95.44 86 LEU A N 1
ATOM 637 C CA . LEU A 1 86 ? -4.195 -2.554 1.341 1.00 95.44 86 LEU A CA 1
ATOM 638 C C . LEU A 1 86 ? -5.117 -1.676 2.180 1.00 95.44 86 LEU A C 1
ATOM 640 O O . LEU A 1 86 ? -4.669 -0.719 2.807 1.00 95.44 86 LEU A O 1
ATOM 644 N N . VAL A 1 87 ? -6.395 -2.046 2.224 1.00 95.12 87 VAL A N 1
ATOM 645 C CA . VAL A 1 87 ? -7.397 -1.356 3.040 1.00 95.12 87 VAL A CA 1
ATOM 646 C C . VAL A 1 87 ? -7.511 -2.021 4.410 1.00 95.12 87 VAL A C 1
ATOM 648 O O . VAL A 1 87 ? -7.965 -3.162 4.528 1.00 95.12 87 VAL A O 1
ATOM 651 N N . ILE A 1 88 ? -7.126 -1.290 5.450 1.00 93.19 88 ILE A N 1
ATOM 652 C CA . ILE A 1 88 ? -7.236 -1.682 6.850 1.00 93.19 88 ILE A CA 1
ATOM 653 C C . ILE A 1 88 ? -8.522 -1.085 7.422 1.00 93.19 88 ILE A C 1
ATOM 655 O O . ILE A 1 88 ? -8.649 0.127 7.586 1.00 93.19 88 ILE A O 1
ATOM 659 N N . LYS A 1 89 ? -9.491 -1.948 7.729 1.00 92.56 89 LYS A N 1
ATOM 660 C CA . LYS A 1 89 ? -10.781 -1.532 8.287 1.00 92.56 89 LYS A CA 1
ATOM 661 C C . LYS A 1 89 ? -10.678 -1.372 9.796 1.00 92.56 89 LYS A C 1
ATOM 663 O O . LYS A 1 89 ? -10.323 -2.326 10.484 1.00 92.56 89 LYS A O 1
ATOM 668 N N . VAL A 1 90 ? -11.028 -0.199 10.303 1.00 90.81 90 VAL A N 1
ATOM 669 C CA . VAL A 1 90 ? -11.001 0.120 11.734 1.00 90.81 90 VAL A CA 1
ATOM 670 C C . VAL A 1 90 ? -12.353 0.667 12.199 1.00 90.81 90 VAL A C 1
ATOM 672 O O . VAL A 1 90 ? -13.115 1.185 11.383 1.00 90.81 90 VAL A O 1
ATOM 675 N N . PRO A 1 91 ? -12.689 0.550 13.494 1.00 88.88 91 PRO A N 1
ATOM 676 C CA . PRO A 1 91 ? -13.827 1.247 14.085 1.00 88.88 91 PRO A CA 1
ATOM 677 C C . PRO A 1 91 ? -13.777 2.761 13.863 1.00 88.88 91 PRO A C 1
ATOM 679 O O . PRO A 1 91 ? -12.700 3.358 13.786 1.00 88.88 91 PRO A O 1
ATOM 682 N N . VAL A 1 92 ? -14.946 3.394 13.846 1.00 88.25 92 VAL A N 1
ATOM 683 C CA . VAL A 1 92 ? -15.058 4.859 13.892 1.00 88.25 92 VAL A CA 1
ATOM 684 C C . VAL A 1 92 ? -14.519 5.372 15.235 1.00 88.25 92 VAL A C 1
ATOM 686 O O . VAL A 1 92 ? -14.742 4.750 16.272 1.00 88.25 92 VAL A O 1
ATOM 689 N N . GLY A 1 93 ? -13.792 6.489 15.222 1.00 86.75 93 GLY A N 1
ATOM 690 C CA . GLY A 1 93 ? -13.112 7.053 16.393 1.00 86.75 93 GLY A CA 1
ATOM 691 C C . GLY A 1 93 ? -11.738 6.436 16.678 1.00 86.75 93 GLY A C 1
ATOM 692 O O . GLY A 1 93 ? -11.225 6.563 17.794 1.00 86.75 93 GLY A O 1
ATOM 693 N N . THR A 1 94 ? -11.146 5.731 15.707 1.00 89.31 94 THR A N 1
ATOM 694 C CA . THR A 1 94 ? -9.793 5.174 15.836 1.00 89.31 94 THR A CA 1
ATOM 695 C C . THR A 1 94 ? -8.749 6.224 15.469 1.00 89.31 94 THR A C 1
ATOM 697 O O . THR A 1 94 ? -8.769 6.774 14.370 1.00 89.31 94 THR A O 1
ATOM 700 N N . GLN A 1 95 ? -7.796 6.438 16.370 1.00 90.75 95 GLN A N 1
ATOM 701 C CA . GLN A 1 95 ? -6.588 7.213 16.122 1.00 90.75 95 GLN A CA 1
ATOM 702 C C . GLN A 1 95 ? -5.422 6.296 15.778 1.00 90.75 95 GLN A C 1
ATOM 704 O O . GLN A 1 95 ? -5.210 5.280 16.444 1.00 90.75 95 GLN A O 1
ATOM 709 N N . VAL A 1 96 ? -4.644 6.689 14.775 1.00 91.94 96 VAL A N 1
ATOM 710 C CA . VAL A 1 96 ? -3.371 6.061 14.421 1.00 91.94 96 VAL A CA 1
ATOM 711 C C . VAL A 1 96 ? -2.251 6.932 14.973 1.00 91.94 96 VAL A C 1
ATOM 713 O O . VAL A 1 96 ? -2.142 8.104 14.622 1.00 91.94 96 VAL A O 1
ATOM 716 N N . ILE A 1 97 ? -1.430 6.368 15.848 1.00 90.94 97 ILE A N 1
ATOM 717 C CA . ILE A 1 97 ? -0.363 7.062 16.569 1.00 90.94 97 ILE A CA 1
ATOM 718 C C . ILE A 1 97 ? 0.981 6.459 16.151 1.00 90.94 97 ILE A C 1
ATOM 720 O O . ILE A 1 97 ? 1.098 5.238 16.018 1.00 90.94 97 ILE A O 1
ATOM 724 N N . SER A 1 98 ? 1.992 7.302 15.944 1.00 89.81 98 SER A N 1
ATOM 725 C CA . SER A 1 98 ? 3.359 6.853 15.658 1.00 89.81 98 SER A CA 1
ATOM 726 C C . SER A 1 98 ? 3.969 6.117 16.858 1.00 89.81 98 SER A C 1
ATOM 728 O O . SER A 1 98 ? 3.799 6.533 18.004 1.00 89.81 98 SER A O 1
ATOM 730 N N . ASP A 1 99 ? 4.702 5.029 16.608 1.00 86.62 99 ASP A N 1
ATOM 731 C CA . ASP A 1 99 ? 5.448 4.301 17.648 1.00 86.62 99 ASP A CA 1
ATOM 732 C C . ASP A 1 99 ? 6.730 5.023 18.095 1.00 86.62 99 ASP A C 1
ATOM 734 O O . ASP A 1 99 ? 7.263 4.677 19.144 1.00 86.62 99 ASP A O 1
ATOM 738 N N . GLU A 1 100 ? 7.219 6.010 17.333 1.00 78.50 100 GLU A N 1
ATOM 739 C CA . GLU A 1 100 ? 8.470 6.723 17.648 1.00 78.50 100 GLU A CA 1
ATOM 740 C C . GLU A 1 100 ? 8.357 7.541 18.942 1.00 78.50 100 GLU A C 1
ATOM 742 O O . GLU A 1 100 ? 9.192 7.400 19.833 1.00 78.50 100 GLU A O 1
ATOM 747 N N . ASP A 1 101 ? 7.282 8.326 19.068 1.00 74.94 101 ASP A N 1
ATOM 748 C CA . ASP A 1 101 ? 7.046 9.206 20.221 1.00 74.94 101 ASP A CA 1
ATOM 749 C C . ASP A 1 101 ? 5.881 8.737 21.107 1.00 74.94 101 ASP A C 1
ATOM 751 O O . ASP A 1 101 ? 5.706 9.222 22.222 1.00 74.94 101 ASP A O 1
ATOM 755 N N . GLY A 1 102 ? 5.029 7.829 20.614 1.00 71.50 102 GLY A N 1
ATOM 756 C CA . GLY A 1 102 ? 3.846 7.338 21.333 1.00 71.50 102 GLY A CA 1
ATOM 757 C C . GLY A 1 102 ? 2.717 8.363 21.533 1.00 71.50 102 GLY A C 1
ATOM 758 O O . GLY A 1 102 ? 1.673 8.011 22.086 1.00 71.50 102 GLY A O 1
ATOM 759 N N . GLU A 1 103 ? 2.893 9.603 21.070 1.00 76.06 103 GLU A N 1
ATOM 760 C CA . GLU A 1 103 ? 1.922 10.700 21.217 1.00 76.06 103 GLU A CA 1
ATOM 761 C C . GLU A 1 103 ? 1.514 11.333 19.879 1.00 76.06 103 GLU A C 1
ATOM 763 O O . GLU A 1 103 ? 0.395 11.834 19.747 1.00 76.06 103 GLU A O 1
ATOM 768 N N . THR A 1 104 ? 2.385 11.278 18.867 1.00 85.62 104 THR A N 1
ATOM 769 C CA . THR A 1 104 ? 2.155 11.894 17.556 1.00 85.62 104 THR A CA 1
ATOM 770 C C . THR A 1 104 ? 1.017 11.189 16.818 1.00 85.62 104 THR A C 1
ATOM 772 O O . THR A 1 104 ? 1.161 10.054 16.357 1.00 85.62 104 THR A O 1
ATOM 775 N N . VAL A 1 105 ? -0.127 11.868 16.698 1.00 87.31 105 VAL A N 1
ATOM 776 C CA . VAL A 1 105 ? -1.293 11.381 15.950 1.00 87.31 105 VAL A CA 1
ATOM 777 C C . VAL A 1 105 ? -1.034 11.570 14.458 1.00 87.31 105 VAL A C 1
ATOM 779 O O . VAL A 1 105 ? -0.923 12.697 13.984 1.00 87.31 105 VAL A O 1
ATOM 782 N N . LEU A 1 106 ? -0.937 10.459 13.731 1.00 88.56 106 LEU A N 1
ATOM 783 C CA . LEU A 1 106 ? -0.747 10.440 12.282 1.00 88.56 106 LEU A CA 1
ATOM 784 C C . LEU A 1 106 ? -2.080 10.609 11.550 1.00 88.56 106 LEU A C 1
ATOM 786 O O . LEU A 1 106 ? -2.150 11.368 10.592 1.00 88.56 106 LEU A O 1
ATOM 790 N N . LEU A 1 107 ? -3.129 9.917 12.012 1.00 89.81 107 LEU A N 1
ATOM 791 C CA . LEU A 1 107 ? -4.476 9.956 11.428 1.00 89.81 107 LEU A CA 1
ATOM 792 C C . LEU A 1 107 ? -5.545 9.870 12.527 1.00 89.81 107 LEU A C 1
ATOM 794 O O . LEU A 1 107 ? -5.352 9.182 13.535 1.00 89.81 107 LEU A O 1
ATOM 798 N N . ASP A 1 108 ? -6.690 10.523 12.314 1.00 90.31 108 ASP A N 1
ATOM 799 C CA . ASP A 1 108 ? -7.872 10.438 13.185 1.00 90.31 108 ASP A CA 1
ATOM 800 C C . ASP A 1 108 ? -9.125 10.198 12.330 1.00 90.31 108 ASP A C 1
ATOM 802 O O . ASP A 1 108 ? -9.528 11.045 11.531 1.00 90.31 108 ASP A O 1
ATOM 806 N N . LEU A 1 109 ? -9.727 9.017 12.479 1.00 89.69 109 LEU A N 1
ATOM 807 C CA . LEU A 1 109 ? -10.849 8.570 11.656 1.00 89.69 109 LEU A CA 1
ATOM 808 C C . LEU A 1 109 ? -12.152 8.773 12.422 1.00 89.69 109 LEU A C 1
ATOM 810 O O . LEU A 1 109 ? -12.532 7.946 13.253 1.00 89.69 109 LEU A O 1
ATOM 814 N N . VAL A 1 110 ? -12.833 9.881 12.147 1.00 87.31 110 VAL A N 1
ATOM 815 C CA . VAL A 1 110 ? -14.005 10.346 12.904 1.00 87.31 110 VAL A CA 1
ATOM 816 C C . VAL A 1 110 ? -15.315 9.994 12.200 1.00 87.31 110 VAL A C 1
ATOM 818 O O . VAL A 1 110 ? -16.326 9.772 12.864 1.00 87.31 110 VAL A O 1
ATOM 821 N N . GLU A 1 111 ? -15.311 9.903 10.871 1.00 86.56 111 GLU A N 1
ATOM 822 C CA . GLU A 1 111 ? -16.520 9.668 10.081 1.00 86.56 111 GLU A CA 1
ATOM 823 C C . GLU A 1 111 ? -16.601 8.231 9.551 1.00 86.56 111 GLU A C 1
ATOM 825 O O . GLU A 1 111 ? -15.613 7.621 9.140 1.00 86.56 111 GLU A O 1
ATOM 830 N N . ALA A 1 112 ? -17.812 7.670 9.525 1.00 87.56 112 ALA A N 1
ATOM 831 C CA . ALA A 1 112 ? -18.044 6.357 8.935 1.00 87.56 112 ALA A CA 1
ATOM 832 C C . ALA A 1 112 ? -17.840 6.406 7.411 1.00 87.56 112 ALA A C 1
ATOM 834 O O . ALA A 1 112 ? -18.477 7.193 6.717 1.00 87.56 112 ALA A O 1
ATOM 835 N N . GLY A 1 113 ? -16.985 5.528 6.887 1.00 88.81 113 GLY A N 1
ATOM 836 C CA . GLY A 1 113 ? -16.588 5.495 5.480 1.00 88.81 113 GLY A CA 1
ATOM 837 C C . GLY A 1 113 ? -15.406 6.407 5.138 1.00 88.81 113 GLY A C 1
ATOM 838 O O . GLY A 1 113 ? -14.984 6.419 3.981 1.00 88.81 113 GLY A O 1
ATOM 839 N N . GLN A 1 114 ? -14.849 7.138 6.112 1.00 91.25 114 GLN A N 1
ATOM 840 C CA . GLN A 1 114 ? -13.644 7.944 5.913 1.00 91.25 114 GLN A CA 1
ATOM 841 C C . GLN A 1 114 ? -12.475 7.042 5.509 1.00 91.25 114 GLN A C 1
ATOM 843 O O . GLN A 1 114 ? -12.242 5.999 6.128 1.00 91.25 114 GLN A O 1
ATOM 848 N N . ARG A 1 115 ? -11.763 7.447 4.454 1.00 94.25 115 ARG A N 1
ATOM 849 C CA . ARG A 1 115 ? -10.617 6.735 3.889 1.00 94.25 115 ARG A CA 1
ATOM 850 C C . ARG A 1 115 ? -9.411 7.650 3.832 1.00 94.25 115 ARG A C 1
ATOM 852 O O . ARG A 1 115 ? -9.464 8.667 3.148 1.00 94.25 115 ARG A O 1
ATOM 859 N N . GLU A 1 116 ? -8.328 7.252 4.485 1.00 93.75 116 GLU A N 1
ATOM 860 C CA . GLU A 1 116 ? -7.087 8.027 4.503 1.00 93.75 116 GLU A CA 1
ATOM 861 C C . GLU A 1 116 ? -5.878 7.140 4.220 1.00 93.75 116 GLU A C 1
ATOM 863 O O . GLU A 1 116 ? -5.780 6.012 4.707 1.00 93.75 116 GLU A O 1
ATOM 868 N N . VAL A 1 117 ? -4.965 7.650 3.395 1.00 94.31 117 VAL A N 1
ATOM 869 C CA . VAL A 1 117 ? -3.704 6.982 3.065 1.00 94.31 117 VAL A CA 1
ATOM 870 C C . VAL A 1 117 ? -2.702 7.316 4.163 1.00 94.31 117 VAL A C 1
ATOM 872 O O . VAL A 1 117 ? -2.396 8.485 4.372 1.00 94.31 117 VAL A O 1
ATOM 875 N N . LEU A 1 118 ? -2.190 6.297 4.856 1.00 92.31 118 LEU A N 1
ATOM 876 C CA . LEU A 1 118 ? -1.134 6.488 5.854 1.00 92.31 118 LEU A CA 1
ATOM 877 C C . LEU A 1 118 ? 0.250 6.458 5.205 1.00 92.31 118 LEU A C 1
ATOM 879 O O . LEU A 1 118 ? 1.093 7.299 5.493 1.00 92.31 118 LEU A O 1
ATOM 883 N N . ILE A 1 119 ? 0.486 5.449 4.362 1.00 93.62 119 ILE A N 1
ATOM 884 C CA . ILE A 1 119 ? 1.775 5.219 3.709 1.00 93.62 119 ILE A CA 1
ATOM 885 C C . ILE A 1 119 ? 1.528 5.032 2.221 1.00 93.62 119 ILE A C 1
ATOM 887 O O . ILE A 1 119 ? 0.783 4.133 1.814 1.00 93.62 119 ILE A O 1
ATOM 891 N N . GLU A 1 120 ? 2.189 5.851 1.414 1.00 95.06 120 GLU A N 1
ATOM 892 C CA . GLU A 1 120 ? 2.158 5.711 -0.034 1.00 95.06 120 GLU A CA 1
ATOM 893 C C . GLU A 1 120 ? 3.029 4.527 -0.488 1.00 95.06 120 GLU A C 1
ATOM 895 O O . GLU A 1 120 ? 4.098 4.214 0.047 1.00 95.06 120 GLU A O 1
ATOM 900 N N . GLY A 1 121 ? 2.544 3.818 -1.497 1.00 93.94 121 GLY A N 1
ATOM 901 C CA . GLY A 1 121 ? 3.265 2.778 -2.198 1.00 93.94 121 GLY A CA 1
ATOM 902 C C . GLY A 1 121 ? 4.388 3.367 -3.042 1.00 93.94 121 GLY A C 1
ATOM 903 O O . GLY A 1 121 ? 4.237 4.392 -3.712 1.00 93.94 121 GLY A O 1
ATOM 904 N N . GLY A 1 122 ? 5.519 2.667 -3.067 1.00 94.38 122 GLY A N 1
ATOM 905 C CA . GLY A 1 122 ? 6.684 3.063 -3.842 1.00 94.38 122 GLY A CA 1
ATOM 906 C C . GLY A 1 122 ? 6.349 3.226 -5.327 1.00 94.38 122 GLY A C 1
ATOM 907 O O . GLY A 1 122 ? 5.703 2.375 -5.952 1.00 94.38 122 GLY A O 1
ATOM 908 N N . MET A 1 123 ? 6.822 4.321 -5.920 1.00 95.19 123 MET A N 1
ATOM 909 C CA . MET A 1 123 ? 6.638 4.580 -7.346 1.00 95.19 123 MET A CA 1
ATOM 910 C C . MET A 1 123 ? 7.362 3.539 -8.206 1.00 95.19 123 MET A C 1
ATOM 912 O O . MET A 1 123 ? 8.460 3.071 -7.887 1.00 95.19 123 MET A O 1
ATOM 916 N N . GLY A 1 124 ? 6.753 3.204 -9.342 1.00 95.31 124 GLY A N 1
ATOM 917 C CA . GLY A 1 124 ? 7.337 2.310 -10.334 1.00 95.31 124 GLY A CA 1
ATOM 918 C C . GLY A 1 124 ? 8.594 2.887 -10.991 1.00 95.31 124 GLY A C 1
ATOM 919 O O . GLY A 1 124 ? 8.687 4.078 -1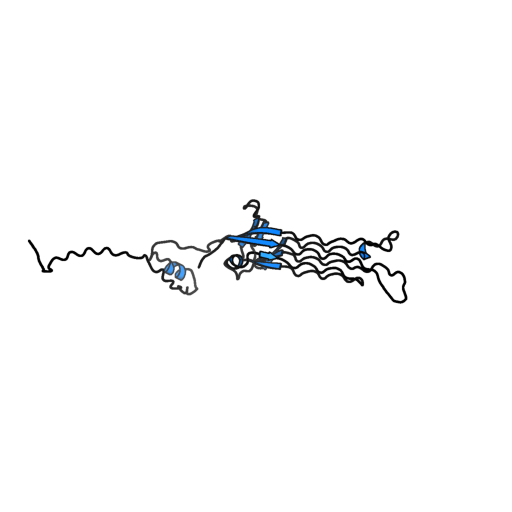1.283 1.00 95.31 124 GLY A O 1
ATOM 920 N N . GLY A 1 125 ? 9.570 2.020 -11.242 1.00 95.69 125 GLY A N 1
ATOM 921 C CA . GLY A 1 125 ? 10.827 2.365 -11.889 1.00 95.69 125 GLY A CA 1
ATOM 922 C C . GLY A 1 125 ? 10.680 2.576 -13.397 1.00 95.69 125 GLY A C 1
ATOM 923 O O . GLY A 1 125 ? 9.842 1.960 -14.058 1.00 95.69 125 GLY A O 1
ATOM 924 N N . ARG A 1 126 ? 11.518 3.432 -13.978 1.00 95.12 126 ARG A N 1
ATOM 925 C CA . ARG A 1 126 ? 11.502 3.720 -15.419 1.00 95.12 126 ARG A CA 1
ATOM 926 C C . ARG A 1 126 ? 12.290 2.681 -16.213 1.00 95.12 126 ARG A C 1
ATOM 928 O O . ARG A 1 126 ? 13.435 2.371 -15.886 1.00 95.12 126 ARG A O 1
ATOM 935 N N . GLY A 1 127 ? 11.679 2.153 -17.270 1.00 94.19 127 GLY A N 1
ATOM 936 C CA . GLY A 1 127 ? 12.328 1.267 -18.232 1.00 94.19 127 GLY A CA 1
ATOM 937 C C . GLY A 1 127 ? 13.254 2.023 -19.180 1.00 94.19 127 GLY A C 1
ATOM 938 O O . GLY A 1 127 ? 13.206 3.252 -19.281 1.00 94.19 127 GLY A O 1
ATOM 939 N N . ASN A 1 128 ? 14.092 1.290 -19.910 1.00 94.69 128 ASN A N 1
ATOM 940 C CA . ASN A 1 128 ? 15.074 1.902 -20.805 1.00 94.69 128 ASN A CA 1
ATOM 941 C C . ASN A 1 128 ? 14.441 2.694 -21.962 1.00 94.69 128 ASN A C 1
ATOM 943 O O . ASN A 1 128 ? 15.034 3.671 -22.416 1.00 94.69 128 ASN A O 1
ATOM 947 N N . ALA A 1 129 ? 13.228 2.343 -22.402 1.00 91.00 129 ALA A N 1
ATOM 948 C CA . ALA A 1 129 ? 12.512 3.087 -23.438 1.00 91.00 129 ALA A CA 1
ATOM 949 C C . ALA A 1 129 ? 12.287 4.565 -23.056 1.00 91.00 129 ALA A C 1
ATOM 951 O O . ALA A 1 129 ? 12.374 5.440 -23.918 1.00 91.00 129 ALA A O 1
ATOM 952 N N . SER A 1 130 ? 12.092 4.851 -21.764 1.00 90.00 130 SER A N 1
ATOM 953 C CA . SER A 1 130 ? 11.878 6.204 -21.226 1.00 90.00 130 SER A CA 1
ATOM 954 C C . SER A 1 130 ? 13.140 7.082 -21.243 1.00 90.00 130 SER A C 1
ATOM 956 O O . SER A 1 130 ? 13.034 8.301 -21.180 1.00 90.00 130 SER A O 1
ATOM 958 N N . TYR A 1 131 ? 14.333 6.485 -21.350 1.00 92.19 131 TYR A N 1
ATOM 959 C CA . TYR A 1 131 ? 15.626 7.192 -21.369 1.00 92.19 131 TYR A CA 1
ATOM 960 C C . TYR A 1 131 ? 16.135 7.505 -22.781 1.00 92.19 131 TYR A C 1
ATOM 962 O O . TYR A 1 131 ? 17.259 7.983 -22.954 1.00 92.19 131 TYR A O 1
ATOM 970 N N . LYS A 1 132 ? 15.343 7.196 -23.809 1.00 89.06 132 LYS A N 1
ATOM 971 C CA . LYS A 1 132 ? 15.722 7.419 -25.201 1.00 89.06 132 LYS A CA 1
ATOM 972 C C . LYS A 1 132 ? 15.764 8.920 -25.492 1.00 89.06 132 LYS A C 1
ATOM 974 O O . LYS A 1 132 ? 14.746 9.600 -25.409 1.00 89.06 132 LYS A O 1
ATOM 979 N N . THR A 1 133 ? 16.921 9.417 -25.913 1.00 90.00 133 THR A N 1
ATOM 980 C CA . THR A 1 133 ? 17.098 10.797 -26.394 1.00 90.00 133 THR A CA 1
ATOM 981 C C . THR A 1 133 ? 17.650 10.796 -27.821 1.00 90.00 133 THR 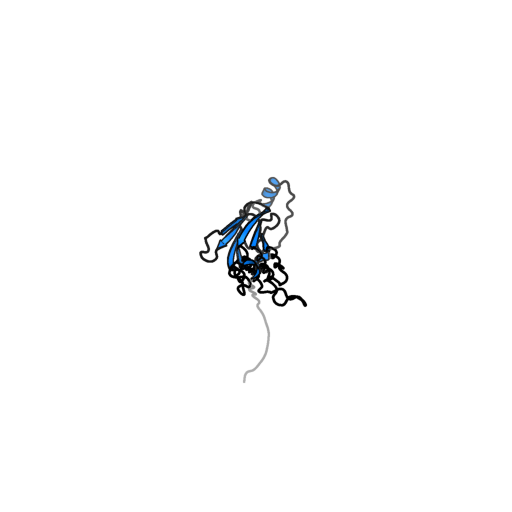A C 1
ATOM 983 O O . THR A 1 133 ? 18.026 9.749 -28.353 1.00 90.00 133 THR A O 1
ATOM 986 N N . SER A 1 134 ? 17.684 11.960 -28.480 1.00 86.94 134 SER A N 1
ATOM 987 C CA . SER A 1 134 ? 18.240 12.100 -29.838 1.00 86.94 134 SER A CA 1
ATOM 988 C C . SER A 1 134 ? 19.698 11.630 -29.921 1.00 86.94 134 SER A C 1
ATOM 990 O O . SER A 1 134 ? 20.082 10.980 -30.898 1.00 86.94 134 SER A O 1
ATOM 992 N N . THR A 1 135 ? 20.470 11.899 -28.865 1.00 88.81 135 THR A N 1
ATOM 993 C CA . THR A 1 135 ? 21.877 11.514 -28.707 1.00 88.81 135 THR A CA 1
ATOM 994 C C . THR A 1 135 ? 22.034 10.085 -28.173 1.00 88.81 135 THR A C 1
ATOM 996 O O . THR A 1 135 ? 22.900 9.352 -28.641 1.00 88.81 135 THR A O 1
ATOM 999 N N . ASN A 1 136 ? 21.177 9.643 -27.239 1.00 88.19 136 ASN A N 1
ATOM 1000 C CA . ASN A 1 136 ? 21.211 8.291 -26.672 1.00 88.19 136 ASN A CA 1
ATOM 1001 C C . ASN A 1 136 ? 20.074 7.420 -27.229 1.00 88.19 136 ASN A C 1
ATOM 1003 O O . ASN A 1 136 ? 18.997 7.298 -26.638 1.00 88.19 136 ASN A O 1
ATOM 1007 N N . ARG A 1 137 ? 20.321 6.805 -28.391 1.00 85.19 137 ARG A N 1
ATOM 1008 C CA . ARG A 1 137 ? 19.316 6.006 -29.115 1.00 85.19 137 ARG A CA 1
ATOM 1009 C C . ARG A 1 137 ? 19.094 4.601 -28.540 1.00 85.19 137 ARG A C 1
ATOM 1011 O O . ARG A 1 137 ? 18.035 4.025 -28.782 1.00 85.19 137 ARG A O 1
ATOM 1018 N N . ALA A 1 138 ? 20.063 4.061 -27.796 1.00 88.12 138 ALA A N 1
ATOM 1019 C CA . ALA A 1 138 ? 20.034 2.708 -27.229 1.00 88.12 138 ALA A CA 1
ATOM 1020 C C . ALA A 1 138 ? 20.428 2.701 -25.734 1.00 88.12 138 ALA A C 1
ATOM 1022 O O . ALA A 1 138 ? 21.438 2.099 -25.356 1.00 88.12 138 ALA A O 1
ATOM 1023 N N . PRO A 1 139 ? 19.643 3.366 -24.867 1.00 90.81 139 PRO A N 1
ATOM 1024 C CA . PRO A 1 139 ? 19.891 3.388 -23.432 1.00 90.81 139 PRO A CA 1
ATOM 1025 C C . PRO A 1 139 ? 19.851 1.972 -22.843 1.00 90.81 139 PRO A C 1
ATOM 1027 O O . PRO A 1 139 ? 18.937 1.184 -23.094 1.00 90.81 139 PRO A O 1
ATOM 1030 N N . ARG A 1 140 ? 20.857 1.662 -22.023 1.00 90.62 140 ARG A N 1
ATOM 1031 C CA . ARG A 1 140 ? 20.935 0.440 -21.197 1.00 90.62 140 ARG A CA 1
ATOM 1032 C C . ARG A 1 140 ? 20.615 0.707 -19.725 1.00 90.62 140 ARG A C 1
ATOM 1034 O O . ARG A 1 140 ? 20.701 -0.192 -18.897 1.00 90.62 140 ARG A O 1
ATOM 1041 N N . GLN A 1 141 ? 20.273 1.952 -19.411 1.00 91.50 141 GLN A N 1
ATOM 1042 C CA . GLN A 1 141 ? 19.912 2.391 -18.073 1.00 91.50 141 GLN A CA 1
ATOM 1043 C C . GLN A 1 141 ? 18.439 2.074 -17.810 1.00 91.50 141 GLN A C 1
ATOM 1045 O O . GLN A 1 141 ? 17.602 2.172 -18.707 1.00 91.50 141 GLN A O 1
ATOM 1050 N N . HIS A 1 142 ? 18.145 1.701 -16.574 1.00 92.81 142 HIS A N 1
ATOM 1051 C CA . HIS A 1 142 ? 16.798 1.595 -16.030 1.00 92.81 142 HIS A CA 1
ATOM 1052 C C . HIS A 1 142 ? 16.830 2.137 -14.607 1.00 92.81 142 HIS A C 1
ATOM 1054 O O . HIS A 1 142 ? 17.880 2.140 -13.961 1.00 92.81 142 HIS A O 1
ATOM 1060 N N . GLN A 1 143 ? 15.679 2.580 -14.128 1.00 94.62 143 GLN A N 1
ATOM 1061 C CA . GLN A 1 143 ? 15.501 2.982 -12.747 1.00 94.62 143 GLN A CA 1
ATOM 1062 C C . GLN A 1 143 ? 14.789 1.852 -11.995 1.00 94.62 143 GLN A C 1
ATOM 1064 O O . GLN A 1 143 ? 13.764 1.347 -12.475 1.00 94.62 143 GLN A O 1
ATOM 1069 N N . PRO A 1 144 ? 15.317 1.421 -10.836 1.00 94.62 144 PRO A N 1
ATOM 1070 C CA . PRO A 1 144 ? 14.588 0.525 -9.951 1.00 94.62 144 PRO A CA 1
ATOM 1071 C C . PRO A 1 144 ? 13.343 1.235 -9.401 1.00 94.62 144 PRO A C 1
ATOM 1073 O O . PRO A 1 144 ? 13.282 2.462 -9.363 1.00 94.62 144 PRO A O 1
ATOM 1076 N N . GLY A 1 145 ? 12.336 0.465 -8.991 1.00 93.50 145 GLY A N 1
ATOM 1077 C CA . GLY A 1 145 ? 11.197 1.030 -8.268 1.00 93.50 145 GLY A CA 1
ATOM 1078 C C . GLY A 1 145 ? 11.634 1.579 -6.913 1.00 93.50 145 GLY A C 1
ATOM 1079 O O . GLY A 1 145 ? 12.614 1.097 -6.339 1.00 93.50 145 GLY A O 1
ATOM 1080 N N . ILE A 1 146 ? 10.905 2.574 -6.410 1.00 96.19 146 ILE A N 1
ATOM 1081 C CA . ILE A 1 146 ? 11.134 3.107 -5.065 1.00 96.19 146 ILE A CA 1
ATOM 1082 C C . ILE A 1 146 ? 10.872 1.978 -4.056 1.00 96.19 146 ILE A C 1
ATOM 1084 O O . ILE A 1 146 ? 9.917 1.205 -4.242 1.00 96.19 146 ILE A O 1
ATOM 1088 N N . PRO A 1 147 ? 11.735 1.819 -3.035 1.00 95.12 147 PRO A N 1
ATOM 1089 C CA . PRO A 1 147 ? 11.494 0.854 -1.974 1.00 95.12 147 PRO A CA 1
ATOM 1090 C C . PRO A 1 147 ? 10.163 1.136 -1.270 1.00 95.12 147 PRO A C 1
ATOM 1092 O O . PRO A 1 147 ? 9.576 2.205 -1.393 1.00 95.12 147 PRO A O 1
ATOM 1095 N N . TYR A 1 148 ? 9.664 0.128 -0.571 1.00 94.50 148 TYR A N 1
ATOM 1096 C CA . TYR A 1 148 ? 8.511 0.305 0.299 1.00 94.50 148 TYR A CA 1
ATOM 1097 C C . TYR A 1 148 ? 8.917 1.096 1.542 1.00 94.50 148 TYR A C 1
ATOM 1099 O O . TYR A 1 148 ? 10.078 1.057 1.954 1.00 94.50 148 TYR A O 1
ATOM 1107 N N . GLU A 1 149 ? 7.934 1.717 2.172 1.00 94.31 149 GLU A N 1
ATOM 1108 C CA . GLU A 1 149 ? 8.067 2.297 3.501 1.00 94.31 149 GLU A CA 1
ATOM 1109 C C . GLU A 1 149 ? 7.400 1.369 4.518 1.00 94.31 149 GLU A C 1
ATOM 1111 O O . GLU A 1 149 ? 6.424 0.671 4.216 1.00 94.31 149 GLU A O 1
ATOM 1116 N N . GLU A 1 150 ? 7.974 1.298 5.714 1.00 94.19 150 GLU A N 1
ATOM 1117 C CA . GLU A 1 150 ? 7.479 0.467 6.805 1.00 94.19 150 GLU A CA 1
ATOM 1118 C C . GLU A 1 150 ? 7.572 1.221 8.124 1.00 94.19 150 GLU A C 1
ATOM 1120 O O . GLU A 1 150 ? 8.542 1.932 8.371 1.00 94.19 150 GLU A O 1
ATOM 1125 N N . MET A 1 151 ? 6.561 1.058 8.971 1.00 93.12 151 MET A N 1
ATOM 1126 C CA . MET A 1 151 ? 6.549 1.638 10.309 1.00 93.12 151 MET A CA 1
ATOM 1127 C C . MET A 1 151 ? 5.661 0.823 11.245 1.00 93.12 151 MET A C 1
ATOM 1129 O O . MET A 1 151 ? 4.761 0.086 10.825 1.00 93.12 151 MET A O 1
ATOM 1133 N N . TRP A 1 152 ? 5.924 0.973 12.537 1.00 93.31 152 TRP A N 1
ATOM 1134 C CA . TRP A 1 152 ? 5.035 0.508 13.588 1.00 93.31 152 TRP A CA 1
ATOM 1135 C C . TRP A 1 152 ? 4.095 1.638 13.984 1.00 93.31 152 TRP A C 1
ATOM 1137 O O . TRP A 1 152 ? 4.522 2.780 14.129 1.00 93.31 152 TRP A O 1
ATOM 1147 N N . VAL A 1 153 ? 2.821 1.308 14.182 1.00 92.75 153 VAL A N 1
ATOM 1148 C CA . VAL A 1 153 ? 1.822 2.268 14.656 1.00 92.75 153 VAL A CA 1
ATOM 1149 C C . VAL A 1 153 ? 0.957 1.670 15.752 1.00 92.75 153 VAL A C 1
ATOM 1151 O O . VAL A 1 153 ? 0.720 0.458 15.814 1.00 92.75 153 VAL A O 1
ATOM 1154 N N . TRP A 1 154 ? 0.453 2.552 16.601 1.00 90.69 154 TRP A N 1
ATOM 1155 C CA . TRP A 1 154 ? -0.530 2.249 17.623 1.00 90.69 154 TRP A CA 1
ATOM 1156 C C . TRP A 1 154 ? -1.907 2.697 17.164 1.00 90.69 154 TRP A C 1
ATOM 1158 O O . TRP A 1 154 ? -2.134 3.864 16.869 1.00 90.69 154 TRP A O 1
ATOM 1168 N N . LEU A 1 155 ? -2.845 1.761 17.141 1.00 90.06 155 LEU A N 1
ATOM 1169 C CA . LEU A 1 155 ? -4.259 2.055 16.997 1.00 90.06 155 LEU A CA 1
ATOM 1170 C C . LEU A 1 155 ? -4.839 2.266 18.384 1.00 90.06 155 LEU A C 1
ATOM 1172 O O . LEU A 1 155 ? -4.780 1.360 19.216 1.00 90.06 155 LEU A O 1
ATOM 1176 N N . ARG A 1 156 ? -5.408 3.444 18.625 1.00 87.62 156 ARG A N 1
ATOM 1177 C CA . ARG A 1 156 ? -6.111 3.775 19.860 1.00 87.62 156 ARG A CA 1
ATOM 1178 C C . ARG A 1 156 ? -7.543 4.143 19.530 1.00 87.62 156 ARG A C 1
ATOM 1180 O O . ARG A 1 156 ? -7.793 5.133 18.853 1.00 87.62 156 ARG A O 1
ATOM 1187 N N . LEU A 1 157 ? -8.488 3.377 20.052 1.00 85.19 157 LEU A N 1
ATOM 1188 C CA . LEU A 1 157 ? -9.892 3.741 19.968 1.00 85.19 157 LEU A CA 1
ATOM 1189 C C . LEU A 1 157 ? -10.175 4.819 21.019 1.00 85.19 157 LEU A C 1
ATOM 1191 O O . LEU A 1 157 ? -9.992 4.583 22.218 1.00 85.19 157 LEU A O 1
ATOM 1195 N N . LYS A 1 158 ? -10.622 6.005 20.595 1.00 74.75 158 LYS A N 1
ATOM 1196 C CA . LYS A 1 158 ? -11.216 6.985 21.509 1.00 74.75 158 LYS A CA 1
ATOM 1197 C C . LYS A 1 158 ? -12.571 6.441 21.945 1.00 74.75 158 LYS A C 1
ATOM 1199 O O . LYS A 1 158 ? -13.606 6.756 21.369 1.00 74.75 158 LYS A O 1
ATOM 1204 N N . LEU A 1 159 ? -12.553 5.585 22.962 1.00 62.41 159 LEU A N 1
ATOM 1205 C CA . LEU A 1 159 ? -13.770 5.150 23.623 1.00 62.41 159 LEU A CA 1
ATOM 1206 C C . LEU A 1 159 ? -14.419 6.337 24.313 1.00 62.41 159 LEU A C 1
ATOM 1208 O O . LEU A 1 159 ? -14.025 6.757 25.400 1.00 62.41 159 LEU A O 1
ATOM 1212 N N . LEU A 1 160 ? -15.467 6.835 23.681 1.00 52.03 160 LEU A N 1
ATOM 1213 C CA . LEU A 1 160 ? -16.579 7.419 24.393 1.00 52.03 160 LEU A CA 1
ATOM 1214 C C . LEU A 1 160 ? -17.396 6.216 24.860 1.00 52.03 160 LEU A C 1
ATOM 1216 O O . LEU A 1 160 ? -18.075 5.571 24.071 1.00 52.03 160 LEU A O 1
ATOM 1220 N N . ALA A 1 161 ? -17.269 5.816 26.124 1.00 49.66 161 ALA A N 1
ATOM 1221 C CA . ALA A 1 161 ? -18.301 4.961 26.690 1.00 49.66 161 ALA A CA 1
ATOM 1222 C C . ALA A 1 161 ? -19.624 5.717 26.519 1.00 49.66 161 ALA A C 1
ATOM 1224 O O . ALA A 1 161 ? -19.773 6.768 27.137 1.00 49.66 161 ALA A O 1
ATOM 1225 N N . ASP A 1 162 ? -20.551 5.229 25.691 1.00 51.16 162 ASP A N 1
ATOM 1226 C CA . ASP A 1 162 ? -21.775 5.998 25.436 1.00 51.16 162 ASP A CA 1
ATOM 1227 C C . ASP A 1 162 ? -22.543 6.254 26.749 1.00 51.16 162 ASP A C 1
ATOM 1229 O O . ASP A 1 162 ? -22.973 7.379 26.974 1.00 51.16 162 ASP A O 1
ATOM 1233 N N . VAL A 1 163 ? -22.608 5.271 27.672 1.00 50.03 163 VAL A N 1
ATOM 1234 C CA . VAL A 1 163 ? -22.904 5.433 29.119 1.00 50.03 163 VAL A CA 1
ATOM 1235 C C . VAL A 1 163 ? -22.411 4.198 29.901 1.00 50.03 163 VAL A C 1
ATOM 1237 O O . VAL A 1 163 ? -22.757 3.067 29.559 1.00 50.03 163 VAL A O 1
ATOM 1240 N N . GLY A 1 164 ? -21.679 4.381 31.009 1.00 57.38 164 GLY A N 1
ATOM 1241 C CA . GLY A 1 164 ? -21.310 3.307 31.949 1.00 57.38 164 GLY A CA 1
ATOM 1242 C C . GLY A 1 164 ? -21.960 3.475 33.329 1.00 57.38 164 GLY A C 1
ATOM 1243 O O . GLY A 1 164 ? -21.596 4.375 34.079 1.00 57.38 164 GLY A O 1
ATOM 1244 N N . LEU A 1 165 ? -22.902 2.601 33.707 1.00 59.09 165 LEU A N 1
ATOM 1245 C CA . LEU A 1 165 ? -23.561 2.641 35.025 1.00 59.09 165 LEU A CA 1
ATOM 1246 C C . LEU A 1 165 ? -22.811 1.790 36.067 1.00 59.09 165 LEU A C 1
ATOM 1248 O O . LEU A 1 165 ? -22.993 0.572 36.178 1.00 59.09 165 LEU A O 1
ATOM 1252 N N . VAL A 1 166 ? -22.001 2.441 36.901 1.00 64.19 166 VAL A N 1
ATOM 1253 C CA . VAL A 1 166 ? -21.312 1.821 38.050 1.00 64.19 166 VAL A CA 1
ATOM 1254 C C . VAL A 1 166 ? -22.127 2.040 39.334 1.00 64.19 166 VAL A C 1
ATOM 1256 O O . VAL A 1 166 ? -22.861 3.010 39.455 1.00 64.19 166 VAL A O 1
ATOM 1259 N N . GLY A 1 167 ? -22.099 1.085 40.268 1.00 69.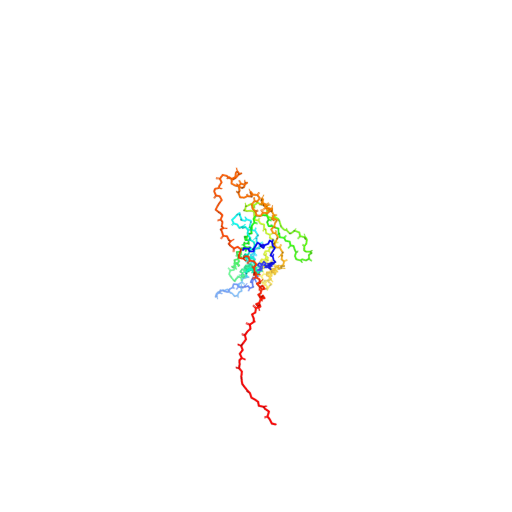94 167 GLY A N 1
ATOM 1260 C CA . GLY A 1 167 ? -22.966 1.097 41.456 1.00 69.94 167 GLY A CA 1
ATOM 1261 C C . GLY A 1 167 ? -23.232 -0.291 42.042 1.00 69.94 167 GLY A C 1
ATOM 1262 O O . GLY A 1 167 ? -22.988 -1.305 41.382 1.00 69.94 167 GLY A O 1
ATOM 1263 N N . LEU A 1 168 ? -23.733 -0.312 43.276 1.00 66.81 168 LEU A N 1
ATOM 1264 C CA . LEU A 1 168 ? -24.027 -1.516 44.056 1.00 66.81 168 LEU A CA 1
ATOM 1265 C C . LEU A 1 168 ? -25.010 -2.462 43.334 1.00 66.81 168 LEU A C 1
ATOM 1267 O O . LEU A 1 168 ? -25.848 -1.998 42.545 1.00 66.81 168 LEU A O 1
ATOM 1271 N N . PRO A 1 169 ? -24.948 -3.783 43.600 1.00 58.53 169 PRO A N 1
ATOM 1272 C CA . PRO A 1 169 ? -26.025 -4.684 43.206 1.00 58.53 169 PRO A CA 1
ATOM 1273 C C . PRO A 1 169 ? -27.350 -4.140 43.769 1.00 58.53 169 PRO A C 1
ATOM 1275 O O . PRO A 1 169 ? -27.409 -3.740 44.927 1.00 58.53 169 PRO A O 1
ATOM 1278 N N . ASN A 1 170 ? -28.388 -4.075 42.927 1.00 62.62 170 ASN A N 1
ATOM 1279 C CA . ASN A 1 170 ? -29.708 -3.467 43.193 1.00 62.62 170 ASN A CA 1
ATOM 1280 C C . ASN A 1 170 ? -29.814 -1.927 43.156 1.00 62.62 170 ASN A C 1
ATOM 1282 O O . ASN A 1 170 ? -30.868 -1.398 43.491 1.00 62.62 170 ASN A O 1
ATOM 1286 N N . ALA A 1 171 ? -28.819 -1.188 42.649 1.00 67.38 171 ALA A N 1
ATOM 1287 C CA . ALA A 1 171 ? -28.913 0.276 42.473 1.00 67.38 171 ALA A CA 1
ATOM 1288 C C . ALA A 1 171 ? -29.893 0.743 41.363 1.00 67.38 171 ALA A C 1
ATOM 1290 O O . ALA A 1 171 ? -29.819 1.875 40.900 1.00 67.38 171 ALA A O 1
ATOM 1291 N N . GLY A 1 172 ? -30.775 -0.133 40.869 1.00 62.69 172 GLY A N 1
ATOM 1292 C CA . GLY A 1 172 ? -31.767 0.219 39.847 1.00 62.69 172 GLY A CA 1
ATOM 1293 C C . GLY A 1 172 ? -31.192 0.533 38.458 1.00 62.69 172 GLY A C 1
ATOM 1294 O O . GLY A 1 172 ? -31.868 1.127 37.625 1.00 62.69 172 GLY A O 1
ATOM 1295 N N . LYS A 1 173 ? -29.949 0.132 38.168 1.00 73.00 173 LYS A N 1
ATOM 1296 C CA . LYS A 1 173 ? -29.292 0.416 36.878 1.00 73.00 173 LYS A CA 1
ATOM 1297 C C . LYS A 1 173 ? -30.058 -0.160 35.685 1.00 73.00 173 LYS A C 1
ATOM 1299 O O . LYS A 1 173 ? -30.220 0.495 34.664 1.00 73.00 173 LYS A O 1
ATOM 1304 N N . SER A 1 174 ? -30.552 -1.386 35.829 1.00 60.59 174 SER A N 1
ATOM 1305 C CA . SER A 1 174 ? -31.343 -2.081 34.811 1.00 60.59 174 SER A CA 1
ATOM 1306 C C . SER A 1 174 ? -32.722 -1.445 34.619 1.00 60.59 174 SER A C 1
ATOM 1308 O O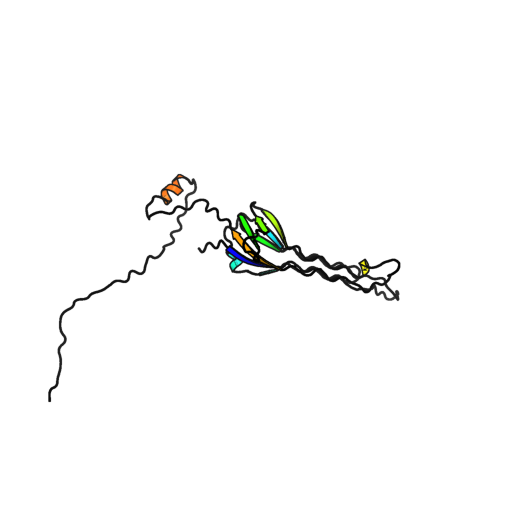 . SER A 1 174 ? -33.186 -1.317 33.489 1.00 60.59 174 SER A O 1
ATOM 1310 N N . THR A 1 175 ? -33.360 -0.978 35.696 1.00 67.12 175 THR A N 1
ATOM 1311 C CA . THR A 1 175 ? -34.621 -0.225 35.625 1.00 67.12 175 THR A CA 1
ATOM 1312 C C . THR A 1 175 ? -34.441 1.168 35.019 1.00 67.12 175 THR A C 1
ATOM 1314 O O . THR A 1 175 ? -35.343 1.638 34.331 1.00 67.12 175 THR A O 1
ATOM 1317 N N . PHE A 1 176 ? -33.288 1.809 35.214 1.00 67.19 176 PHE A N 1
ATOM 1318 C CA . PHE A 1 176 ? -32.946 3.099 34.609 1.00 67.19 176 PHE A CA 1
ATOM 1319 C C . PHE A 1 176 ? -32.730 2.989 33.090 1.00 67.19 176 PHE A C 1
ATOM 1321 O O . PHE A 1 176 ? -33.335 3.748 32.335 1.00 67.19 176 PHE A O 1
ATOM 1328 N N . ILE A 1 177 ? -31.970 1.986 32.627 1.00 62.66 177 ILE A N 1
ATOM 1329 C CA . ILE A 1 177 ? -31.781 1.718 31.188 1.00 62.66 177 ILE A CA 1
ATOM 1330 C C . ILE A 1 177 ? -33.121 1.401 30.509 1.00 62.66 177 ILE A C 1
ATOM 1332 O O . ILE A 1 177 ? -33.414 1.953 29.453 1.00 62.66 177 ILE A O 1
ATOM 1336 N N . ASN A 1 178 ? -33.966 0.573 31.130 1.00 60.09 178 ASN A N 1
ATOM 1337 C CA . ASN A 1 178 ? -35.266 0.192 30.564 1.00 60.09 178 ASN A CA 1
ATOM 1338 C C . ASN A 1 178 ? -36.287 1.342 30.505 1.00 60.09 178 ASN A C 1
ATOM 1340 O O . ASN A 1 178 ? -37.246 1.250 29.747 1.00 60.09 178 ASN A O 1
ATOM 1344 N N . LYS A 1 179 ? -36.124 2.398 31.313 1.00 64.31 179 LYS A N 1
ATOM 1345 C CA . LYS A 1 179 ? -36.994 3.585 31.268 1.00 64.31 179 LYS A CA 1
ATOM 1346 C C . LYS A 1 179 ? -36.564 4.602 30.209 1.00 64.31 179 LYS A C 1
ATOM 1348 O O . LYS A 1 179 ? -37.418 5.312 29.695 1.00 64.31 179 LYS A O 1
ATOM 1353 N N . LEU A 1 180 ? -35.265 4.687 29.916 1.00 55.88 180 LEU A N 1
ATOM 1354 C CA . LEU A 1 180 ? -34.702 5.624 28.935 1.00 55.88 180 LEU A CA 1
ATOM 1355 C C . LEU A 1 180 ? -34.618 5.037 27.522 1.00 55.88 180 LEU A C 1
ATOM 1357 O O . LEU A 1 180 ? -34.686 5.776 26.545 1.00 55.88 180 LEU A O 1
ATOM 1361 N N . SER A 1 181 ? -34.475 3.718 27.403 1.00 44.72 181 SER A N 1
ATOM 1362 C CA . SER A 1 181 ? -34.372 3.026 26.123 1.00 44.72 181 SER A CA 1
ATOM 1363 C C . SER A 1 181 ? -35.694 2.364 25.750 1.00 44.72 181 SER A C 1
ATOM 1365 O O . SER A 1 181 ? -36.189 1.495 26.463 1.00 44.72 181 SER A O 1
ATOM 1367 N N . ASN A 1 182 ? -36.230 2.709 24.578 1.00 43.56 182 ASN A N 1
ATOM 1368 C CA . ASN A 1 182 ? -37.370 2.013 23.968 1.00 43.56 182 ASN A CA 1
ATOM 1369 C C . ASN A 1 182 ? -37.014 0.592 23.471 1.00 43.56 182 ASN A C 1
ATOM 1371 O O . ASN A 1 182 ? -37.860 -0.101 22.903 1.00 43.56 182 ASN A O 1
ATOM 1375 N N . ALA A 1 183 ? -35.769 0.139 23.652 1.00 37.84 183 ALA A N 1
ATOM 1376 C CA . ALA A 1 183 ? -35.332 -1.195 23.271 1.00 37.84 183 ALA A CA 1
ATOM 1377 C C . ALA A 1 183 ? -35.384 -2.146 24.475 1.00 37.84 183 ALA A C 1
ATOM 1379 O O . ALA A 1 183 ? -34.776 -1.894 25.514 1.00 37.84 183 ALA A O 1
ATOM 1380 N N . LYS A 1 184 ? -36.067 -3.290 24.315 1.00 41.38 184 LYS A N 1
ATOM 1381 C CA . LYS A 1 184 ? -36.023 -4.410 25.269 1.00 41.38 184 LYS A CA 1
ATOM 1382 C C . LYS A 1 184 ? -34.584 -4.920 25.380 1.00 41.38 184 LYS A C 1
ATOM 1384 O O . LYS A 1 184 ? -34.155 -5.759 24.588 1.00 41.38 184 LYS A O 1
ATOM 1389 N N . ALA A 1 185 ? -33.843 -4.411 26.358 1.00 39.34 185 ALA A N 1
ATOM 1390 C CA . ALA A 1 185 ? -32.484 -4.836 26.639 1.00 39.34 185 ALA A CA 1
ATOM 1391 C C . ALA A 1 185 ? -32.485 -6.326 27.022 1.00 39.34 185 ALA A C 1
ATOM 1393 O O . ALA A 1 185 ? -32.994 -6.718 28.074 1.00 39.34 185 ALA A O 1
ATOM 1394 N N . LYS A 1 186 ? -31.931 -7.182 26.155 1.00 37.25 186 LYS A N 1
ATOM 1395 C CA . LYS A 1 186 ? -31.666 -8.583 26.499 1.00 37.25 186 LYS A CA 1
ATOM 1396 C C . LYS A 1 186 ? -30.477 -8.619 27.452 1.00 37.25 186 LYS A C 1
ATOM 1398 O O . LYS A 1 186 ? -29.335 -8.427 27.048 1.00 37.25 186 LYS A O 1
ATOM 1403 N N . VAL A 1 187 ? -30.771 -8.858 28.725 1.00 41.22 187 VAL A N 1
ATOM 1404 C CA . VAL A 1 187 ? -29.771 -9.094 29.766 1.00 41.22 187 VAL A CA 1
ATOM 1405 C C . VAL A 1 187 ? -29.087 -10.427 29.464 1.00 41.22 187 VAL A C 1
ATOM 1407 O O . VAL A 1 187 ? -29.674 -11.491 29.644 1.00 41.22 187 VAL A O 1
ATOM 1410 N N . GLY A 1 188 ? -27.850 -10.375 28.971 1.00 35.03 188 GLY A N 1
ATOM 1411 C CA . GLY A 1 188 ? -26.987 -11.549 28.919 1.00 35.03 188 GLY A CA 1
ATOM 1412 C C . GLY A 1 188 ? -26.637 -11.953 30.347 1.00 35.03 188 GLY A C 1
ATOM 1413 O O . GLY A 1 188 ? -25.872 -11.259 31.014 1.00 35.03 188 GLY A O 1
ATOM 1414 N N . ALA A 1 189 ? -27.224 -13.046 30.833 1.00 33.81 189 ALA A N 1
ATOM 1415 C CA . ALA A 1 189 ? -26.906 -13.625 32.131 1.00 33.81 189 ALA A CA 1
ATOM 1416 C C . ALA A 1 189 ? -25.503 -14.252 32.089 1.00 33.81 189 ALA A C 1
ATOM 1418 O O . ALA A 1 189 ? -25.348 -15.460 31.940 1.00 33.81 189 ALA A O 1
ATOM 1419 N N . TYR A 1 190 ? -24.465 -13.425 32.192 1.00 39.09 190 TYR A N 1
ATOM 1420 C CA . TYR A 1 190 ? -23.126 -13.911 32.493 1.00 39.09 190 TYR A CA 1
ATOM 1421 C C . TYR A 1 190 ? -23.017 -14.100 34.001 1.00 39.09 190 TYR A C 1
ATOM 1423 O O . TYR A 1 190 ? -22.912 -13.142 34.767 1.00 39.09 190 TYR A O 1
ATOM 1431 N N . ALA A 1 191 ? -23.066 -15.362 34.423 1.00 32.62 191 ALA A N 1
ATOM 1432 C CA . ALA A 1 191 ? -22.721 -15.760 35.772 1.00 32.62 191 ALA A CA 1
ATOM 1433 C C . ALA A 1 191 ? -21.221 -15.509 35.986 1.00 32.62 191 ALA A C 1
ATOM 1435 O O . ALA A 1 191 ? -20.382 -16.315 35.592 1.00 32.62 191 ALA A O 1
ATOM 1436 N N . PHE A 1 192 ? -20.869 -14.391 36.622 1.00 37.97 192 PHE A N 1
ATOM 1437 C CA . PHE A 1 192 ? -19.636 -14.354 37.396 1.00 37.97 192 PHE A CA 1
ATOM 1438 C C . PHE A 1 192 ? -19.825 -15.352 38.535 1.00 37.97 192 PHE A C 1
ATOM 1440 O O . PHE A 1 192 ? -20.537 -15.073 39.499 1.00 37.97 192 PHE A O 1
ATOM 1447 N N . THR A 1 193 ? -19.243 -16.542 38.405 1.00 26.78 193 THR A N 1
ATOM 1448 C CA . THR A 1 193 ? -19.080 -17.433 39.548 1.00 26.78 193 THR A CA 1
ATOM 1449 C C . THR A 1 193 ? -18.139 -16.753 40.526 1.00 26.78 193 THR A C 1
ATOM 1451 O O . THR A 1 193 ? -16.942 -16.589 40.296 1.00 26.78 193 THR A O 1
ATOM 1454 N N . THR A 1 194 ? -18.784 -16.294 41.582 1.00 36.34 194 THR A N 1
ATOM 1455 C CA . THR A 1 194 ? -18.311 -15.703 42.816 1.00 36.34 194 THR A CA 1
ATOM 1456 C C . THR A 1 194 ? -17.153 -16.488 43.429 1.00 36.34 194 THR A C 1
ATOM 1458 O O . THR A 1 194 ? -17.123 -17.714 43.361 1.00 36.34 194 THR A O 1
ATOM 1461 N N . CYS A 1 195 ? -16.242 -15.743 44.061 1.00 32.09 195 CYS A N 1
ATOM 1462 C CA . CYS A 1 195 ? -15.273 -16.144 45.081 1.00 32.09 195 CYS A CA 1
ATOM 1463 C C . CYS A 1 195 ? -15.329 -17.607 45.543 1.00 32.09 195 CYS A C 1
ATOM 1465 O O . CYS A 1 195 ? -16.324 -18.049 46.123 1.00 32.09 195 CYS A O 1
ATOM 1467 N N . VAL A 1 196 ? -14.190 -18.298 45.443 1.00 28.00 196 VAL A N 1
ATOM 1468 C CA . VAL A 1 196 ? -13.924 -19.493 46.248 1.00 28.00 196 VAL A CA 1
ATOM 1469 C C . VAL A 1 196 ? -14.058 -19.105 47.721 1.00 28.00 196 VAL A C 1
ATOM 1471 O O . VAL A 1 196 ? -13.220 -18.409 48.289 1.00 28.00 196 VAL A O 1
ATOM 1474 N N . ARG A 1 197 ? -15.154 -19.539 48.336 1.00 25.30 197 ARG A N 1
ATOM 1475 C CA . ARG A 1 197 ? -15.359 -19.507 49.780 1.00 25.30 197 ARG A CA 1
ATOM 1476 C C . ARG A 1 197 ? -14.551 -20.663 50.363 1.00 25.30 197 ARG A C 1
ATOM 1478 O O . ARG A 1 197 ? -15.020 -21.797 50.315 1.00 25.30 197 ARG A O 1
ATOM 1485 N N . SER A 1 198 ? -13.351 -20.413 50.888 1.00 27.38 198 SER A N 1
ATOM 1486 C CA . SER A 1 198 ? -12.699 -21.425 51.723 1.00 27.38 198 SER A CA 1
ATOM 1487 C C . SER A 1 198 ? -13.473 -21.526 53.040 1.00 27.38 198 SER A C 1
ATOM 1489 O O . SER A 1 198 ? -13.672 -20.549 53.763 1.00 27.38 198 SER A O 1
ATOM 1491 N N . TRP A 1 199 ? -14.021 -22.707 53.303 1.00 28.58 199 TRP A N 1
ATOM 1492 C CA . TRP A 1 199 ? -14.604 -23.048 54.593 1.00 28.58 199 TRP A CA 1
ATOM 1493 C C . TRP A 1 199 ? -13.477 -23.379 55.572 1.00 28.58 199 TRP A C 1
ATOM 1495 O O . TRP A 1 199 ? -12.608 -24.192 55.264 1.00 28.58 199 TRP A O 1
ATOM 1505 N N . ALA A 1 200 ? -13.521 -22.783 56.761 1.00 33.88 200 ALA A N 1
ATOM 1506 C CA . ALA A 1 200 ? -12.816 -23.292 57.928 1.00 33.88 200 ALA A CA 1
ATOM 1507 C C . ALA A 1 200 ? -13.702 -24.349 58.602 1.00 33.88 200 ALA A C 1
ATOM 1509 O O . ALA A 1 200 ? -14.867 -24.082 58.899 1.00 33.88 200 ALA A O 1
ATOM 1510 N N . TRP A 1 201 ? -13.156 -25.539 58.847 1.00 28.59 201 TRP A N 1
ATOM 1511 C CA . TRP A 1 201 ? -13.811 -26.585 59.630 1.00 28.59 201 TRP A CA 1
ATOM 1512 C C . TRP A 1 201 ? -12.977 -26.828 60.889 1.00 28.59 201 TRP A C 1
ATOM 1514 O O . TRP A 1 201 ? -11.887 -27.389 60.813 1.00 28.59 201 TRP A O 1
ATOM 1524 N N . SER A 1 202 ? -13.467 -26.392 62.051 1.00 40.88 202 SER A N 1
ATOM 1525 C CA . SER A 1 202 ? -13.016 -26.923 63.337 1.00 40.88 202 SER A CA 1
ATOM 1526 C C . SER A 1 202 ? -13.950 -28.070 63.707 1.00 40.88 202 SER A C 1
ATOM 1528 O O . SER A 1 202 ? -15.144 -27.881 63.930 1.00 40.88 202 SER A O 1
ATOM 1530 N N . THR A 1 203 ? -13.414 -29.289 63.732 1.00 36.22 203 THR A N 1
ATOM 1531 C CA . THR A 1 203 ? -14.142 -30.445 64.261 1.00 36.22 203 THR A CA 1
ATOM 1532 C C . THR A 1 203 ? -13.552 -30.790 65.616 1.00 36.22 203 THR A C 1
ATOM 1534 O O . THR A 1 203 ? -12.510 -31.433 65.710 1.00 36.22 203 THR A O 1
ATOM 1537 N N . THR A 1 204 ? -14.234 -30.370 66.675 1.00 41.53 204 THR A N 1
ATOM 1538 C CA . THR A 1 204 ? -14.113 -31.007 67.984 1.00 41.53 204 THR A CA 1
ATOM 1539 C C . THR A 1 204 ? -14.810 -32.361 67.889 1.00 41.53 204 THR A C 1
ATOM 1541 O O . THR A 1 204 ? -16.030 -32.410 67.733 1.00 41.53 204 THR A O 1
ATOM 1544 N N . ARG A 1 205 ? -14.068 -33.467 67.999 1.00 32.00 205 ARG A N 1
ATOM 1545 C CA . ARG A 1 205 ? -14.641 -34.752 68.416 1.00 32.00 205 ARG A CA 1
ATOM 1546 C C . ARG A 1 205 ? -13.727 -35.460 69.399 1.00 32.00 205 ARG A C 1
ATOM 1548 O O . ARG A 1 205 ? -12.565 -35.733 69.125 1.00 32.00 205 ARG A O 1
ATOM 1555 N N . ALA A 1 206 ? -14.327 -35.735 70.547 1.00 36.16 206 ALA A N 1
ATOM 1556 C CA . ALA A 1 206 ? -13.873 -36.678 71.538 1.00 36.16 206 ALA A CA 1
ATOM 1557 C C . ALA A 1 206 ? -14.030 -38.133 71.054 1.00 36.16 206 ALA A C 1
ATOM 1559 O O . ALA A 1 206 ? -14.860 -38.426 70.193 1.00 36.16 206 ALA A O 1
ATOM 1560 N N . ALA A 1 207 ? -13.302 -38.997 71.765 1.00 34.41 207 ALA A N 1
ATOM 1561 C CA . ALA A 1 207 ? -13.516 -40.425 72.001 1.00 34.41 207 ALA A CA 1
ATOM 1562 C C . ALA A 1 207 ? -12.910 -41.465 71.031 1.00 34.41 207 ALA A C 1
ATOM 1564 O O . ALA A 1 207 ? -13.333 -41.654 69.895 1.00 34.41 207 ALA A O 1
ATOM 1565 N N . SER A 1 208 ? -12.005 -42.233 71.656 1.00 37.09 208 SER A N 1
ATOM 1566 C CA . SER A 1 208 ? -11.846 -43.695 71.631 1.00 37.09 208 SER A CA 1
ATOM 1567 C C . SER A 1 208 ? -11.233 -44.389 70.413 1.00 37.09 208 SER A C 1
ATOM 1569 O O . SER A 1 208 ? -11.898 -44.607 69.407 1.00 37.09 208 SER A O 1
ATOM 1571 N N . SER A 1 209 ? -10.036 -44.948 70.630 1.00 31.92 209 SER A N 1
ATOM 1572 C CA . SER A 1 209 ? -9.675 -46.282 70.134 1.00 31.92 209 SER A CA 1
ATOM 1573 C C . SER A 1 209 ? -8.616 -46.949 71.027 1.00 31.92 209 SER A C 1
ATOM 1575 O O . SER A 1 209 ? -7.488 -46.475 71.152 1.00 31.92 209 SER A O 1
ATOM 1577 N N . CYS A 1 210 ? -9.041 -48.054 71.642 1.00 29.75 210 CYS A N 1
ATOM 1578 C CA . CYS A 1 210 ? -8.280 -49.134 72.275 1.00 29.75 210 CYS A CA 1
ATOM 1579 C C . CYS A 1 210 ? -7.226 -49.761 71.328 1.00 29.75 210 CYS A C 1
ATOM 1581 O O . CYS A 1 210 ? -7.575 -50.063 70.193 1.00 29.75 210 CYS A O 1
ATOM 1583 N N . TRP A 1 211 ? -5.953 -49.917 71.746 1.00 28.78 211 TRP A N 1
ATOM 1584 C CA . TRP A 1 211 ? -5.223 -51.166 72.155 1.00 28.78 211 TRP A CA 1
ATOM 1585 C C . TRP A 1 211 ? -4.060 -51.492 71.170 1.00 28.78 211 TRP A C 1
ATOM 1587 O O . TRP A 1 211 ? -4.139 -51.013 70.042 1.00 28.78 211 TRP A O 1
ATOM 1597 N N . PRO A 1 212 ? -3.043 -52.352 71.470 1.00 43.38 212 PRO A N 1
ATOM 1598 C CA . PRO A 1 212 ? -2.451 -52.775 72.764 1.00 43.38 212 PRO A CA 1
ATOM 1599 C C . PRO A 1 212 ? -0.891 -52.907 72.820 1.00 43.38 212 PRO A C 1
ATOM 1601 O O . PRO A 1 212 ? -0.234 -52.977 71.791 1.00 43.38 212 PRO A O 1
ATOM 1604 N N . THR A 1 213 ? -0.351 -53.119 74.045 1.00 35.28 213 THR A N 1
ATOM 1605 C CA . THR A 1 213 ? 0.912 -53.842 74.436 1.00 35.28 213 THR A CA 1
ATOM 1606 C C . THR A 1 213 ? 2.275 -53.355 73.891 1.00 35.28 213 THR A C 1
ATOM 1608 O O . THR A 1 213 ? 2.435 -53.111 72.711 1.00 35.28 213 THR A O 1
ATOM 1611 N N . SER A 1 214 ? 3.366 -53.253 74.661 1.00 32.03 214 SER A N 1
ATOM 1612 C CA . SER A 1 214 ? 3.886 -54.161 75.695 1.00 32.03 214 SER A CA 1
ATOM 1613 C C . SER A 1 214 ? 4.941 -53.458 76.575 1.00 32.03 214 SER A C 1
ATOM 1615 O O . SER A 1 214 ? 5.643 -52.558 76.118 1.00 32.03 214 SER A O 1
ATOM 1617 N N . ARG A 1 215 ? 5.049 -53.882 77.841 1.00 37.00 215 ARG A N 1
ATOM 1618 C CA . ARG A 1 215 ? 6.255 -53.745 78.672 1.00 37.00 215 ARG A CA 1
ATOM 1619 C C . ARG A 1 215 ? 6.920 -55.117 78.757 1.00 37.00 215 ARG A C 1
ATOM 1621 O O . ARG A 1 215 ? 6.239 -56.071 79.131 1.00 37.00 215 ARG A O 1
ATOM 1628 N N . ALA A 1 216 ? 8.219 -55.155 78.496 1.00 43.69 216 ALA A N 1
ATOM 1629 C CA . ALA A 1 216 ? 9.251 -55.765 79.331 1.00 43.69 216 ALA A CA 1
ATOM 1630 C C . ALA A 1 216 ? 10.554 -55.018 79.026 1.00 43.69 216 ALA A C 1
ATOM 1632 O O . ALA A 1 216 ? 10.811 -54.795 77.821 1.00 43.69 216 ALA A O 1
#